Protein AF-A0A9D5JJS9-F1 (afdb_monomer_lite)

Foldseek 3Di:
DFDQVQQCALDPPPQEGLRQFIKDAQPPVCVQPVPFNKFKWKDKQNHTPPPPGDRMDTHDGHDFAKIWIKMWIAGPVGDIDIDDIDIHGHDNAADPPHDQPAKQVGPPDPADSQLSQKWKKAAFALVNADPFDRDSSLHRFIKTWHWDQDPVRDIAIEIEREDCPVQCVCPPVVRSVDRDIFMKGWIWGWGHHRDPDPRPCPPRYYYTYTHTPDMDTD

pLDDT: mean 86.2, std 10.64, range [54.31, 97.75]

Radius of gyration: 22.39 Å; chains: 1; bounding box: 51×36×67 Å

Structure (mmCIF, N/CA/C/O backbone):
data_AF-A0A9D5JJS9-F1
#
_entry.id   AF-A0A9D5JJS9-F1
#
loop_
_atom_site.group_PDB
_atom_site.id
_atom_site.type_symbol
_atom_site.label_atom_id
_atom_site.label_alt_id
_atom_site.label_comp_id
_atom_site.label_asym_id
_atom_site.label_entity_id
_atom_site.label_seq_id
_atom_site.pdbx_PDB_ins_code
_atom_site.Cartn_x
_atom_site.Cartn_y
_atom_site.Cartn_z
_atom_site.occupancy
_atom_site.B_iso_or_equiv
_atom_site.auth_seq_id
_atom_site.auth_comp_id
_atom_site.auth_asym_id
_atom_site.auth_atom_id
_atom_site.pdbx_PDB_model_num
ATOM 1 N N . ASP A 1 1 ? 6.426 -2.193 -17.425 1.00 86.06 1 ASP A N 1
ATOM 2 C CA . ASP A 1 1 ? 5.560 -2.302 -16.257 1.00 86.06 1 ASP A CA 1
ATOM 3 C C . ASP A 1 1 ? 6.377 -2.574 -15.026 1.00 86.06 1 ASP A C 1
ATOM 5 O O . ASP A 1 1 ? 7.488 -3.084 -15.179 1.00 86.06 1 ASP A O 1
ATOM 9 N N . LEU A 1 2 ? 5.845 -2.219 -13.861 1.00 87.62 2 LEU A N 1
ATOM 10 C CA . LEU A 1 2 ? 6.256 -2.865 -12.619 1.00 87.62 2 LEU A CA 1
ATOM 11 C C . LEU A 1 2 ? 5.731 -4.306 -12.676 1.00 87.62 2 LEU A C 1
ATOM 13 O O . LEU A 1 2 ? 4.606 -4.531 -13.103 1.00 87.62 2 LEU A O 1
ATOM 17 N N . ASP A 1 3 ? 6.575 -5.284 -12.376 1.00 88.75 3 ASP A N 1
ATOM 18 C CA . ASP A 1 3 ? 6.152 -6.682 -12.338 1.00 88.75 3 ASP A CA 1
ATOM 19 C C . ASP A 1 3 ? 5.173 -6.904 -11.178 1.00 88.75 3 ASP A C 1
ATOM 21 O O . ASP A 1 3 ? 5.442 -6.434 -10.074 1.00 88.75 3 ASP A O 1
ATOM 25 N N . ASP A 1 4 ? 4.088 -7.652 -11.404 1.00 84.25 4 ASP A N 1
ATOM 26 C CA . ASP A 1 4 ? 3.049 -7.931 -10.399 1.00 84.25 4 ASP A CA 1
ATOM 27 C C . ASP A 1 4 ? 3.623 -8.454 -9.070 1.00 84.25 4 ASP A C 1
ATOM 29 O O . ASP A 1 4 ? 3.104 -8.146 -8.000 1.00 84.25 4 ASP A O 1
ATOM 33 N N . ALA A 1 5 ? 4.697 -9.256 -9.104 1.00 83.56 5 ALA A N 1
ATOM 34 C CA . ALA A 1 5 ? 5.310 -9.788 -7.884 1.00 83.56 5 ALA A CA 1
ATOM 35 C C . ALA A 1 5 ? 6.104 -8.729 -7.104 1.00 83.56 5 ALA A C 1
ATOM 37 O O . ALA A 1 5 ? 6.313 -8.878 -5.899 1.00 83.56 5 ALA A O 1
ATOM 38 N N . SER A 1 6 ? 6.547 -7.683 -7.797 1.00 83.19 6 SER A N 1
ATOM 39 C CA . SER A 1 6 ? 7.208 -6.518 -7.224 1.00 83.19 6 SER A CA 1
ATOM 40 C C . SER A 1 6 ? 6.237 -5.379 -6.930 1.00 83.19 6 SER A C 1
ATOM 42 O O . SER A 1 6 ? 6.676 -4.389 -6.360 1.00 83.19 6 SER A O 1
ATOM 44 N N . ASP A 1 7 ? 4.951 -5.486 -7.260 1.00 80.62 7 ASP A N 1
ATOM 45 C CA . ASP A 1 7 ? 3.915 -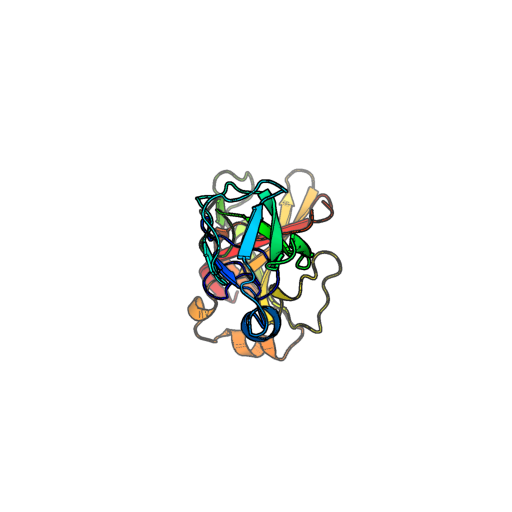4.511 -6.903 1.00 80.62 7 ASP A CA 1
ATOM 46 C C . ASP A 1 7 ? 3.325 -4.829 -5.520 1.00 80.62 7 ASP A C 1
ATOM 48 O O . ASP A 1 7 ? 2.153 -5.151 -5.346 1.00 80.62 7 ASP A O 1
ATOM 52 N N . THR A 1 8 ? 4.191 -4.835 -4.500 1.00 74.88 8 THR A N 1
ATOM 53 C CA . THR A 1 8 ? 3.827 -5.196 -3.118 1.00 74.88 8 THR A CA 1
ATOM 54 C C . THR A 1 8 ? 3.227 -4.024 -2.338 1.00 74.88 8 THR A C 1
ATOM 56 O O . THR A 1 8 ? 3.170 -4.058 -1.102 1.00 74.88 8 THR A O 1
ATOM 59 N N . GLY A 1 9 ? 2.842 -2.962 -3.048 1.00 70.38 9 GLY A N 1
ATOM 60 C CA . GLY A 1 9 ? 2.020 -1.882 -2.531 1.00 70.38 9 GLY A CA 1
ATOM 61 C C . GLY A 1 9 ? 0.611 -2.360 -2.209 1.00 70.38 9 GLY A C 1
ATOM 62 O O . GLY A 1 9 ? 0.320 -3.556 -2.129 1.00 70.38 9 GLY A O 1
ATOM 63 N N . ARG A 1 10 ? -0.282 -1.407 -1.940 1.00 69.50 10 ARG A N 1
ATOM 64 C CA . ARG A 1 10 ? -1.642 -1.751 -1.522 1.00 69.50 10 ARG A CA 1
ATOM 65 C C . ARG A 1 10 ? -2.606 -1.880 -2.698 1.00 69.50 10 ARG A C 1
ATOM 67 O O . ARG A 1 10 ? -3.524 -2.699 -2.605 1.00 69.50 10 ARG A O 1
ATOM 74 N N . ALA A 1 11 ? -2.427 -1.102 -3.762 1.00 71.25 11 ALA A N 1
ATOM 75 C CA . ALA A 1 11 ? -3.125 -1.315 -5.018 1.00 71.25 11 ALA A CA 1
ATOM 76 C C . ALA A 1 11 ? -2.191 -1.948 -6.043 1.00 71.25 11 ALA A C 1
ATOM 78 O O . ALA A 1 11 ? -0.994 -1.700 -6.052 1.00 71.25 11 ALA A O 1
ATOM 79 N N . ASN A 1 12 ? -2.783 -2.741 -6.931 1.00 70.75 12 ASN A N 1
ATOM 80 C CA . ASN A 1 12 ? -2.103 -3.128 -8.154 1.00 70.75 12 ASN A CA 1
ATOM 81 C C . ASN A 1 12 ? -2.108 -1.929 -9.113 1.00 70.75 12 ASN A C 1
ATOM 83 O O . ASN A 1 12 ? -3.071 -1.154 -9.130 1.00 70.75 12 ASN A O 1
ATOM 87 N N . ASP A 1 13 ? -1.078 -1.818 -9.943 1.00 76.25 13 ASP A N 1
ATOM 88 C CA . ASP A 1 13 ? -0.909 -0.790 -10.974 1.00 76.25 13 ASP A CA 1
ATOM 89 C C . ASP A 1 13 ? -0.822 0.655 -10.426 1.00 76.25 13 ASP A C 1
ATOM 91 O O . ASP A 1 13 ? -0.917 1.628 -11.187 1.00 76.25 13 ASP A O 1
ATOM 95 N N . ASP A 1 14 ? -0.610 0.837 -9.115 1.00 74.69 14 ASP A N 1
ATOM 96 C CA . ASP A 1 14 ? -0.425 2.155 -8.487 1.00 74.69 14 ASP A CA 1
ATOM 97 C C . ASP A 1 14 ? 1.041 2.642 -8.550 1.00 74.69 14 ASP A C 1
ATOM 99 O O . ASP A 1 14 ? 1.322 3.832 -8.361 1.00 74.69 14 ASP A O 1
ATOM 103 N N . ASN A 1 15 ? 1.963 1.750 -8.937 1.00 83.94 15 ASN A N 1
ATOM 104 C CA . ASN A 1 15 ? 3.413 1.950 -8.969 1.00 83.94 15 ASN A CA 1
ATOM 105 C C . ASN A 1 15 ? 4.026 2.273 -7.591 1.00 83.94 15 ASN A C 1
ATOM 107 O O . ASN A 1 15 ? 5.046 2.969 -7.505 1.00 83.94 15 ASN A O 1
ATOM 111 N N . ILE A 1 16 ? 3.424 1.792 -6.508 1.00 83.44 16 ILE A N 1
ATOM 112 C CA . ILE A 1 16 ? 3.938 1.875 -5.145 1.00 83.44 16 ILE A CA 1
ATOM 113 C C . ILE A 1 16 ? 4.377 0.484 -4.728 1.00 83.44 16 ILE A C 1
ATOM 115 O O . ILE A 1 16 ? 3.639 -0.480 -4.850 1.00 83.44 16 ILE A O 1
ATOM 119 N N . THR A 1 17 ? 5.570 0.365 -4.162 1.00 85.94 17 THR A N 1
ATOM 120 C CA . THR A 1 17 ? 6.016 -0.939 -3.686 1.00 85.94 17 THR A CA 1
ATOM 121 C C . THR A 1 17 ? 6.860 -0.857 -2.429 1.00 85.94 17 THR A C 1
ATOM 123 O O . THR A 1 17 ? 7.614 0.098 -2.210 1.00 85.94 17 THR A O 1
ATOM 126 N N . SER A 1 18 ? 6.709 -1.881 -1.592 1.00 85.12 18 SER A N 1
ATOM 127 C CA . SER A 1 18 ? 7.598 -2.157 -0.465 1.00 85.12 18 SER A CA 1
ATOM 128 C C . SER A 1 18 ? 8.783 -3.047 -0.866 1.00 85.12 18 SER A C 1
ATOM 130 O O . SER A 1 18 ? 9.765 -3.124 -0.124 1.00 85.12 18 SER A O 1
ATOM 132 N N . ASP A 1 19 ? 8.745 -3.668 -2.051 1.00 88.00 19 ASP A N 1
ATOM 133 C CA . ASP A 1 19 ? 9.877 -4.368 -2.652 1.00 88.00 19 ASP A CA 1
ATOM 134 C C . ASP A 1 19 ? 10.964 -3.355 -3.018 1.00 88.00 19 ASP A C 1
ATOM 136 O O . ASP A 1 19 ? 10.809 -2.499 -3.887 1.00 88.00 19 ASP A O 1
ATOM 140 N N . ARG A 1 20 ? 12.103 -3.454 -2.333 1.00 91.12 20 ARG A N 1
ATOM 141 C CA . ARG A 1 20 ? 13.259 -2.574 -2.546 1.00 91.12 20 ARG A CA 1
ATOM 142 C C . ARG A 1 20 ? 14.126 -3.022 -3.721 1.00 91.12 20 ARG A C 1
ATOM 144 O O . ARG A 1 20 ? 15.085 -2.332 -4.056 1.00 91.12 20 ARG A O 1
ATOM 151 N N . THR A 1 21 ? 13.803 -4.153 -4.336 1.00 93.50 21 THR A N 1
ATOM 152 C CA . THR A 1 21 ? 14.443 -4.711 -5.530 1.00 93.50 21 THR A CA 1
ATOM 153 C C . THR A 1 21 ? 13.406 -4.948 -6.630 1.00 93.50 21 THR A C 1
ATOM 155 O O . THR A 1 21 ? 13.294 -6.071 -7.126 1.00 93.50 21 THR A O 1
ATOM 158 N N . PRO A 1 22 ? 12.629 -3.917 -7.018 1.00 93.69 22 PRO A N 1
ATOM 159 C CA . PRO A 1 22 ? 11.540 -4.095 -7.959 1.00 93.69 22 PRO A CA 1
ATOM 160 C C . PRO A 1 22 ? 12.031 -4.659 -9.290 1.00 93.69 22 PRO A C 1
ATOM 162 O O . PRO A 1 22 ? 13.101 -4.309 -9.803 1.00 93.69 22 PRO A O 1
ATOM 165 N N . THR A 1 23 ? 11.205 -5.514 -9.872 1.00 94.88 23 THR A N 1
ATOM 166 C CA . THR A 1 23 ? 11.388 -6.040 -11.215 1.00 94.88 23 THR A CA 1
ATOM 167 C C . THR A 1 23 ? 10.500 -5.282 -12.188 1.00 94.88 23 THR A C 1
ATOM 169 O O . THR A 1 23 ? 9.341 -4.997 -11.909 1.00 94.88 23 THR A O 1
ATOM 172 N N . PHE A 1 24 ? 11.056 -4.949 -13.345 1.00 93.31 24 PHE A N 1
ATOM 173 C CA . PHE A 1 24 ? 10.371 -4.287 -14.439 1.00 93.31 24 PHE A CA 1
ATOM 174 C C . PHE A 1 24 ? 10.361 -5.172 -15.670 1.00 93.31 24 PHE A C 1
ATOM 176 O O . PHE A 1 24 ? 11.348 -5.839 -15.986 1.00 93.31 24 PHE A O 1
ATOM 183 N N . THR A 1 25 ? 9.266 -5.112 -16.418 1.00 91.81 25 THR A N 1
ATOM 184 C CA . THR A 1 25 ? 9.107 -5.857 -17.667 1.00 91.81 25 THR A CA 1
ATOM 185 C C . THR A 1 25 ? 8.763 -4.927 -18.826 1.00 91.81 25 THR A C 1
ATOM 187 O O . THR A 1 25 ? 8.011 -3.958 -18.691 1.00 91.81 25 THR A O 1
ATOM 190 N N . ILE A 1 26 ? 9.318 -5.194 -20.007 1.00 88.81 26 ILE A N 1
ATOM 191 C CA . ILE A 1 26 ? 8.902 -4.537 -21.249 1.00 88.81 26 ILE A CA 1
ATOM 192 C C . ILE A 1 26 ? 7.719 -5.316 -21.820 1.00 88.81 26 ILE A C 1
ATOM 194 O O . ILE A 1 26 ? 7.869 -6.419 -22.353 1.00 88.81 26 ILE A O 1
ATOM 198 N N . THR A 1 27 ? 6.531 -4.722 -21.748 1.00 83.25 27 THR A N 1
ATOM 199 C CA . THR A 1 27 ? 5.347 -5.260 -22.418 1.00 83.25 27 THR A CA 1
ATOM 200 C C . THR A 1 27 ? 5.519 -5.179 -23.936 1.00 83.25 27 THR A C 1
ATOM 202 O O . THR A 1 27 ? 6.109 -4.242 -24.471 1.00 83.25 27 THR A O 1
ATOM 205 N N . ASN A 1 28 ? 5.032 -6.199 -24.649 1.00 76.06 28 ASN A N 1
ATOM 206 C CA . ASN A 1 28 ? 5.174 -6.339 -26.105 1.00 76.06 28 ASN A CA 1
ATOM 207 C C . ASN A 1 28 ? 6.625 -6.379 -26.629 1.00 76.06 28 ASN A C 1
ATOM 209 O O . ASN A 1 28 ? 6.855 -6.067 -27.794 1.00 76.06 28 ASN A O 1
ATOM 213 N N . TYR A 1 29 ? 7.588 -6.832 -25.816 1.00 75.44 29 TYR A N 1
ATOM 214 C CA . TYR A 1 29 ? 9.006 -6.943 -26.190 1.00 75.44 29 TYR A CA 1
ATOM 215 C C . TYR A 1 29 ? 9.242 -7.549 -27.586 1.00 75.44 29 TYR A C 1
ATOM 217 O O . TYR A 1 29 ? 9.908 -6.935 -28.412 1.00 75.44 29 TYR A O 1
ATOM 225 N N . ARG A 1 30 ? 8.613 -8.694 -27.901 1.00 68.50 30 ARG A N 1
ATOM 226 C CA . ARG A 1 30 ? 8.763 -9.364 -29.210 1.00 68.50 30 ARG A CA 1
ATOM 227 C C . ARG A 1 30 ? 8.310 -8.508 -30.393 1.00 68.50 30 ARG A C 1
ATOM 229 O O . ARG A 1 30 ? 8.960 -8.521 -31.425 1.00 68.50 30 ARG A O 1
ATOM 236 N N . ALA A 1 31 ? 7.257 -7.707 -30.239 1.00 63.56 31 ALA A N 1
ATOM 237 C CA . ALA A 1 31 ? 6.814 -6.804 -31.302 1.00 63.56 31 ALA A CA 1
ATOM 238 C C . ALA A 1 31 ? 7.828 -5.677 -31.579 1.00 63.56 31 ALA A C 1
ATOM 240 O O . ALA A 1 31 ? 7.822 -5.108 -32.667 1.00 63.56 31 ALA A O 1
ATOM 241 N N . VAL A 1 32 ? 8.691 -5.364 -30.606 1.00 64.06 32 VAL A N 1
ATOM 242 C CA . VAL A 1 32 ? 9.760 -4.363 -30.725 1.00 64.06 32 VAL A CA 1
ATOM 243 C C . VAL A 1 32 ? 11.072 -4.996 -31.210 1.00 64.06 32 VAL A C 1
ATOM 245 O O . VAL A 1 32 ? 11.856 -4.319 -31.866 1.00 64.06 32 VAL A O 1
ATOM 248 N N . THR A 1 33 ? 11.315 -6.283 -30.926 1.00 63.34 33 THR A N 1
ATOM 249 C CA . THR A 1 33 ? 12.604 -6.953 -31.192 1.00 63.34 33 THR A CA 1
ATOM 250 C C . THR A 1 33 ? 12.587 -8.034 -32.279 1.00 63.34 33 THR A C 1
ATOM 252 O O . THR A 1 33 ? 13.644 -8.571 -32.586 1.00 63.34 33 THR A O 1
ATOM 255 N N . ASP A 1 34 ? 11.438 -8.396 -32.862 1.00 60.09 34 ASP A N 1
ATOM 256 C CA . ASP A 1 34 ? 11.352 -9.462 -33.884 1.00 60.09 34 ASP A CA 1
ATOM 257 C C . ASP A 1 34 ? 11.915 -9.050 -35.266 1.00 60.09 34 ASP A C 1
ATOM 259 O O . ASP A 1 34 ? 12.007 -9.896 -36.156 1.00 60.09 34 ASP A O 1
ATOM 263 N N . ALA A 1 35 ? 12.301 -7.783 -35.468 1.00 54.31 35 ALA A N 1
ATOM 264 C CA . ALA A 1 35 ? 12.770 -7.290 -36.768 1.00 54.31 35 ALA A CA 1
ATOM 265 C C . ALA A 1 35 ? 14.296 -7.137 -36.892 1.00 54.31 35 ALA A C 1
ATOM 267 O O . ALA A 1 35 ? 14.830 -7.444 -37.950 1.00 54.31 35 ALA A O 1
ATOM 268 N N . ASP A 1 36 ? 15.012 -6.727 -35.846 1.00 57.03 36 ASP A N 1
ATOM 269 C CA . ASP A 1 36 ? 16.423 -6.334 -35.940 1.00 57.03 36 ASP A CA 1
ATOM 270 C C . ASP A 1 36 ? 17.116 -6.627 -34.604 1.00 57.03 36 ASP A C 1
ATOM 272 O O . ASP A 1 36 ? 16.442 -6.677 -33.578 1.00 57.03 36 ASP A O 1
ATOM 276 N N . ASN A 1 37 ? 18.436 -6.830 -34.579 1.00 64.00 37 ASN A N 1
ATOM 277 C CA . ASN A 1 37 ? 19.225 -7.020 -33.352 1.00 64.00 37 ASN A CA 1
ATOM 278 C C . ASN A 1 37 ? 19.184 -5.764 -32.451 1.00 64.00 37 ASN A C 1
ATOM 280 O O . ASN A 1 37 ? 20.157 -5.023 -32.327 1.00 64.00 37 ASN A O 1
ATOM 284 N N . VAL A 1 38 ? 18.031 -5.513 -31.834 1.00 76.25 38 VAL A N 1
ATOM 285 C CA . VAL A 1 38 ? 17.739 -4.355 -31.002 1.00 76.25 38 VAL A CA 1
ATOM 286 C C . VAL A 1 38 ? 18.301 -4.614 -29.613 1.00 76.25 38 VAL A C 1
ATOM 288 O O . VAL A 1 38 ? 17.870 -5.523 -28.902 1.00 76.25 38 VAL A O 1
ATOM 291 N N . SER A 1 39 ? 19.267 -3.795 -29.212 1.00 86.81 39 SER A N 1
ATOM 292 C CA . SER A 1 39 ? 19.774 -3.801 -27.842 1.00 86.81 39 SER A CA 1
ATOM 293 C C . SER A 1 39 ? 18.864 -2.978 -26.933 1.00 86.81 39 SER A C 1
ATOM 295 O O . SER A 1 39 ? 18.386 -1.910 -27.322 1.00 86.81 39 SER A O 1
ATOM 297 N N . VAL A 1 40 ? 18.629 -3.476 -25.718 1.00 91.38 40 VAL A N 1
ATOM 298 C CA . VAL A 1 40 ? 17.912 -2.746 -24.667 1.00 91.38 40 VAL A CA 1
ATOM 299 C C . VAL A 1 40 ? 18.912 -2.146 -23.692 1.00 91.38 40 VAL A C 1
ATOM 301 O O . VAL A 1 40 ? 19.932 -2.760 -23.382 1.00 91.38 40 VAL A O 1
ATOM 304 N N . LYS A 1 41 ? 18.605 -0.952 -23.193 1.00 94.75 41 LYS A N 1
ATOM 305 C CA . LYS A 1 41 ? 19.285 -0.337 -22.053 1.00 94.75 41 LYS A CA 1
ATOM 306 C C . LYS A 1 41 ? 18.266 0.168 -21.052 1.00 94.75 41 LYS A C 1
ATOM 308 O O . LYS A 1 41 ? 17.344 0.882 -21.439 1.00 94.75 41 LYS A O 1
ATOM 313 N N . TRP A 1 42 ? 18.466 -0.139 -19.779 1.00 96.31 42 TRP A N 1
ATOM 314 C CA . TRP A 1 42 ? 17.620 0.351 -18.694 1.00 96.31 42 TRP A CA 1
ATOM 315 C C . TRP A 1 42 ? 18.216 1.579 -18.019 1.00 96.31 42 TRP A C 1
ATOM 317 O O . TRP A 1 42 ? 19.436 1.725 -17.923 1.00 96.31 42 TRP A O 1
ATOM 327 N N . PHE A 1 43 ? 17.349 2.462 -17.534 1.00 97.25 43 PHE A N 1
ATOM 328 C CA . PHE A 1 43 ? 17.733 3.679 -16.835 1.00 97.25 43 PHE A CA 1
ATOM 329 C C . PHE A 1 43 ? 16.881 3.872 -15.585 1.00 97.25 43 PHE A C 1
ATOM 331 O O . PHE A 1 43 ? 15.666 3.691 -15.622 1.00 97.25 43 PHE A O 1
ATOM 338 N N . ILE A 1 44 ? 17.530 4.312 -14.508 1.00 97.44 44 ILE A N 1
ATOM 339 C CA . ILE A 1 44 ? 16.889 4.776 -13.274 1.00 97.44 44 ILE A CA 1
ATOM 340 C C . ILE A 1 44 ? 17.308 6.229 -13.070 1.00 97.44 44 ILE A C 1
ATOM 342 O O . ILE A 1 44 ? 18.500 6.529 -13.038 1.00 97.44 44 ILE A O 1
ATOM 346 N N . ASP A 1 45 ? 16.340 7.141 -12.987 1.00 96.94 45 ASP A N 1
ATOM 347 C CA . ASP A 1 45 ? 16.547 8.594 -12.906 1.00 96.94 45 ASP A CA 1
ATOM 348 C C . ASP A 1 45 ? 17.503 9.133 -13.988 1.00 96.94 45 ASP A C 1
ATOM 350 O O . ASP A 1 45 ? 18.299 10.045 -13.764 1.00 96.94 45 ASP A O 1
ATOM 354 N N . GLY A 1 46 ? 17.446 8.537 -15.184 1.00 96.00 46 GLY A N 1
ATOM 355 C CA . GLY A 1 46 ? 18.313 8.880 -16.314 1.00 96.00 46 GLY A CA 1
ATOM 356 C C . GLY A 1 46 ? 19.732 8.301 -16.248 1.00 96.00 46 GLY A C 1
ATOM 357 O O . GLY A 1 46 ? 20.527 8.559 -17.151 1.00 96.00 46 GLY A O 1
ATOM 358 N N . VAL A 1 47 ? 20.062 7.498 -15.233 1.00 97.31 47 VAL A N 1
ATOM 359 C CA . VAL A 1 47 ? 21.354 6.806 -15.106 1.00 97.31 47 VAL A CA 1
ATOM 360 C C . VAL A 1 47 ? 21.257 5.396 -15.685 1.00 97.31 47 VAL A C 1
ATOM 362 O O . VAL A 1 47 ? 20.434 4.596 -15.238 1.00 97.31 47 VAL A O 1
ATOM 365 N N . GLU A 1 48 ? 22.118 5.083 -16.659 1.00 96.81 48 GLU A N 1
ATOM 366 C CA . GLU A 1 48 ? 22.183 3.767 -17.313 1.00 96.81 48 GLU A CA 1
ATOM 367 C C . GLU A 1 48 ? 22.558 2.659 -16.318 1.00 96.81 48 GLU A C 1
ATOM 369 O O . GLU A 1 48 ? 23.574 2.741 -15.620 1.00 96.81 48 GLU A O 1
ATOM 374 N N . GLN A 1 49 ? 21.766 1.591 -16.316 1.00 96.88 49 GLN A N 1
ATOM 375 C CA . GLN A 1 49 ? 22.005 0.366 -15.561 1.00 96.88 49 GLN A CA 1
ATOM 376 C C . GLN A 1 49 ? 22.854 -0.574 -16.425 1.00 96.88 49 GLN A C 1
ATOM 378 O O . GLN A 1 49 ? 22.361 -1.320 -17.270 1.00 96.88 49 GLN A O 1
ATOM 383 N N . LYS A 1 50 ? 24.179 -0.452 -16.297 1.00 93.25 50 LYS A N 1
ATOM 384 C CA . LYS A 1 50 ? 25.133 -1.132 -17.187 1.00 93.25 50 LYS A CA 1
ATOM 385 C C . LYS A 1 50 ? 25.026 -2.653 -17.079 1.00 93.25 50 LYS A C 1
ATOM 387 O O . LYS A 1 50 ? 25.188 -3.202 -15.99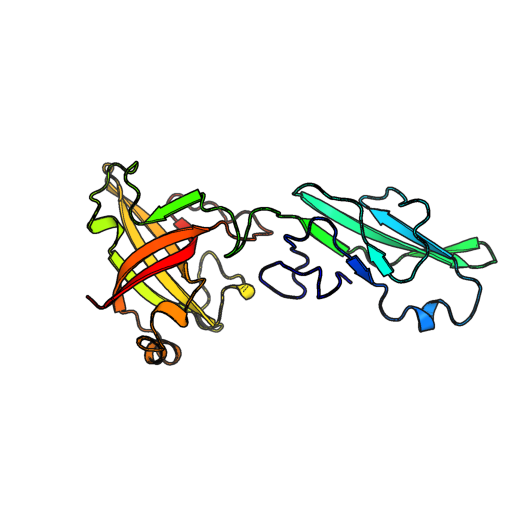8 1.00 93.25 50 LYS A O 1
ATOM 392 N N . GLY A 1 51 ? 24.889 -3.314 -18.226 1.00 90.06 51 GLY A N 1
ATOM 393 C CA . GLY A 1 51 ? 24.778 -4.774 -18.325 1.00 90.06 51 GLY A CA 1
ATOM 394 C C . GLY A 1 51 ? 23.336 -5.270 -18.436 1.00 90.06 51 GLY A C 1
ATOM 395 O O . GLY A 1 51 ? 23.118 -6.382 -18.913 1.00 90.06 51 GLY A O 1
ATOM 396 N N . GLU A 1 52 ? 22.362 -4.421 -18.111 1.00 92.69 52 GLU A N 1
ATOM 397 C CA . GLU A 1 52 ? 20.942 -4.756 -18.159 1.00 92.69 52 GLU A CA 1
ATOM 398 C C . GLU A 1 52 ? 20.396 -4.561 -19.573 1.00 92.69 52 GLU A C 1
ATOM 400 O O . GLU A 1 52 ? 20.164 -3.441 -20.032 1.00 92.69 52 GLU A O 1
ATOM 405 N N . THR A 1 53 ? 20.236 -5.679 -20.281 1.00 90.00 53 THR A N 1
ATOM 406 C CA . THR A 1 53 ? 19.896 -5.723 -21.718 1.00 90.00 53 THR A CA 1
ATOM 407 C C . THR A 1 53 ? 18.684 -6.601 -22.030 1.00 90.00 53 THR A C 1
ATOM 409 O O . THR A 1 53 ? 18.288 -6.737 -23.188 1.00 90.00 53 THR A O 1
ATOM 412 N N . GLY A 1 54 ? 18.093 -7.214 -21.004 1.00 88.38 54 GLY A N 1
ATOM 413 C CA . GLY A 1 54 ? 16.930 -8.078 -21.136 1.00 88.38 54 GLY A CA 1
ATOM 414 C C . GLY A 1 54 ? 15.613 -7.309 -21.217 1.00 88.38 54 GLY A C 1
ATOM 415 O O . GLY A 1 54 ? 15.523 -6.126 -20.888 1.00 88.38 54 GLY A O 1
ATOM 416 N N . ALA A 1 55 ? 14.563 -8.034 -21.604 1.00 89.25 55 ALA A N 1
ATOM 417 C CA . ALA A 1 55 ? 13.176 -7.578 -21.501 1.00 89.25 55 ALA A CA 1
ATOM 418 C C . ALA A 1 55 ? 12.700 -7.419 -20.047 1.00 89.25 55 ALA A C 1
ATOM 420 O O . ALA A 1 55 ? 11.695 -6.757 -19.799 1.00 89.25 55 ALA A O 1
ATOM 421 N N . ILE A 1 56 ? 13.405 -8.067 -19.119 1.00 92.00 56 ILE A N 1
ATOM 422 C CA . ILE A 1 56 ? 13.161 -8.063 -17.681 1.00 92.00 56 ILE A CA 1
ATOM 423 C C . ILE A 1 56 ? 14.385 -7.436 -17.025 1.00 92.00 56 ILE A C 1
ATOM 425 O O . ILE A 1 56 ? 15.513 -7.780 -17.388 1.00 92.00 56 ILE A O 1
ATOM 429 N N . PHE A 1 57 ? 14.155 -6.536 -16.078 1.00 94.69 57 PHE A N 1
ATOM 430 C CA . PHE A 1 57 ? 15.194 -5.869 -15.309 1.00 94.69 57 PHE A CA 1
ATOM 431 C C . PHE A 1 57 ? 14.803 -5.827 -13.836 1.00 94.69 57 PHE A C 1
ATOM 433 O O . PHE A 1 57 ? 13.803 -5.213 -13.482 1.00 94.69 57 PHE A O 1
ATOM 440 N N . THR A 1 58 ? 15.610 -6.450 -12.983 1.00 96.19 58 THR A N 1
ATOM 441 C CA . THR A 1 58 ? 15.483 -6.353 -11.524 1.00 96.19 58 THR A CA 1
ATOM 442 C C . THR A 1 58 ? 16.525 -5.370 -11.016 1.00 96.19 58 THR A C 1
ATOM 444 O O . THR A 1 58 ? 17.711 -5.505 -11.324 1.00 96.19 58 THR A O 1
ATOM 447 N N . THR A 1 59 ? 16.103 -4.364 -10.252 1.00 95.94 59 THR A N 1
ATOM 448 C CA . THR A 1 59 ? 17.034 -3.342 -9.769 1.00 95.94 59 THR A CA 1
ATOM 449 C C . THR A 1 59 ? 17.951 -3.883 -8.674 1.00 95.94 59 THR A C 1
ATOM 451 O O . THR A 1 59 ? 17.622 -4.821 -7.946 1.00 95.94 59 THR A O 1
ATOM 454 N N . SER A 1 60 ? 19.090 -3.219 -8.471 1.00 94.38 60 SER A N 1
ATOM 455 C CA . SER A 1 60 ? 19.747 -3.256 -7.162 1.00 94.38 60 SER A CA 1
ATOM 456 C C . SER A 1 60 ? 18.839 -2.646 -6.088 1.00 94.38 60 SER A C 1
ATOM 458 O O . SER A 1 60 ? 17.906 -1.914 -6.416 1.00 94.38 60 SER A O 1
ATOM 460 N N . GLU A 1 61 ? 19.154 -2.880 -4.814 1.00 94.69 61 GLU A N 1
ATOM 461 C CA . GLU A 1 61 ? 18.397 -2.319 -3.691 1.00 94.69 61 GLU A CA 1
ATOM 462 C C . GLU A 1 61 ? 18.253 -0.790 -3.802 1.00 94.69 61 GLU A C 1
ATOM 464 O O . GLU A 1 61 ? 19.240 -0.055 -3.913 1.00 94.69 61 GLU A O 1
ATOM 469 N N . LEU A 1 62 ? 17.010 -0.318 -3.761 1.00 93.81 62 LEU A N 1
ATOM 470 C CA . LEU A 1 62 ? 16.632 1.087 -3.798 1.00 93.81 62 LEU A CA 1
ATOM 471 C C . LEU A 1 62 ? 16.225 1.567 -2.396 1.00 93.81 62 LEU A C 1
ATOM 473 O O . LEU A 1 62 ? 15.704 0.821 -1.563 1.00 93.81 62 LEU A O 1
ATOM 477 N N . SER A 1 63 ? 16.503 2.836 -2.100 1.00 91.94 63 SER A N 1
ATOM 478 C CA . SER A 1 63 ? 16.026 3.502 -0.881 1.00 91.94 63 SER A CA 1
ATOM 479 C C . SER A 1 63 ? 14.648 4.117 -1.097 1.00 91.94 63 SER A C 1
ATOM 481 O O . SER A 1 63 ? 14.331 4.492 -2.224 1.00 91.94 63 SER A O 1
ATOM 483 N N . ASP A 1 64 ? 13.905 4.342 -0.019 1.00 88.94 64 ASP A N 1
ATOM 484 C CA . ASP A 1 64 ? 12.581 4.964 -0.064 1.00 88.94 64 ASP A CA 1
ATOM 485 C C . ASP A 1 64 ? 12.613 6.347 -0.722 1.00 88.94 64 ASP A C 1
ATOM 487 O O . ASP A 1 64 ? 13.295 7.258 -0.245 1.00 88.94 64 ASP A O 1
ATOM 491 N N . ARG A 1 65 ? 11.912 6.466 -1.855 1.00 89.31 65 ARG A N 1
ATOM 492 C CA . ARG A 1 65 ? 11.616 7.690 -2.622 1.00 89.31 65 ARG A CA 1
ATOM 493 C C . ARG A 1 65 ? 10.972 7.316 -3.955 1.00 89.31 65 ARG A C 1
ATOM 495 O O . ARG A 1 65 ? 10.885 6.149 -4.329 1.00 89.31 65 ARG A O 1
ATOM 502 N N . THR A 1 66 ? 10.590 8.334 -4.715 1.00 90.75 66 THR A N 1
ATOM 503 C CA . THR A 1 66 ? 10.203 8.166 -6.113 1.00 90.75 66 THR A CA 1
ATOM 504 C C . THR A 1 66 ? 11.429 7.999 -7.018 1.00 90.75 66 THR A C 1
ATOM 506 O O . THR A 1 66 ? 12.399 8.756 -6.891 1.00 90.75 66 THR A O 1
ATOM 509 N N . TYR A 1 67 ? 11.351 7.057 -7.957 1.00 94.31 67 TYR A N 1
ATOM 510 C CA . TYR A 1 67 ? 12.287 6.860 -9.065 1.00 94.31 67 TYR A CA 1
ATOM 511 C C . TYR A 1 67 ? 11.555 6.942 -10.401 1.00 94.31 67 TYR A C 1
ATOM 513 O O . TYR A 1 67 ? 10.373 6.611 -10.505 1.00 94.31 67 TYR A O 1
ATOM 521 N N . VAL A 1 68 ? 12.273 7.362 -11.438 1.00 96.06 68 VAL A N 1
ATOM 522 C CA . VAL A 1 68 ? 11.807 7.325 -12.825 1.00 96.06 68 VAL A CA 1
ATOM 523 C C . VAL A 1 68 ? 12.557 6.231 -13.572 1.00 96.06 68 VAL A C 1
ATOM 525 O O . VAL A 1 68 ? 13.778 6.302 -13.694 1.00 96.06 68 VAL A O 1
ATOM 528 N N . VAL A 1 69 ? 11.836 5.248 -14.104 1.00 96.44 69 VAL A N 1
ATOM 529 C CA . VAL A 1 69 ? 12.414 4.127 -14.853 1.00 96.44 69 VAL A CA 1
ATOM 530 C C . VAL A 1 69 ? 12.049 4.239 -16.329 1.00 96.44 69 VAL A C 1
ATOM 532 O O . VAL A 1 69 ? 10.890 4.477 -16.682 1.00 96.44 69 VAL A O 1
ATOM 535 N N . THR A 1 70 ? 13.045 4.081 -17.199 1.00 95.94 70 THR A N 1
ATOM 536 C CA . THR A 1 70 ? 12.876 4.036 -18.658 1.00 95.94 70 THR A CA 1
ATOM 537 C C . THR A 1 70 ? 13.737 2.939 -19.274 1.00 95.94 70 THR A C 1
ATOM 539 O O . THR A 1 70 ? 14.754 2.529 -18.712 1.00 95.94 70 THR A O 1
ATOM 542 N N . ALA A 1 71 ? 13.347 2.493 -20.465 1.00 94.38 71 ALA A N 1
ATOM 543 C CA . ALA A 1 71 ? 14.155 1.643 -21.325 1.00 94.38 71 ALA A CA 1
ATOM 544 C C . ALA A 1 71 ? 14.430 2.351 -22.660 1.00 94.38 71 ALA A C 1
ATOM 546 O O . ALA A 1 71 ? 13.574 3.067 -23.185 1.00 94.38 71 ALA A O 1
ATOM 547 N N . GLN A 1 72 ? 15.618 2.146 -23.220 1.00 93.19 72 GLN A N 1
ATOM 548 C CA . GLN A 1 72 ? 15.968 2.537 -24.584 1.00 93.19 72 GLN A CA 1
ATOM 549 C C . GLN A 1 72 ? 16.190 1.306 -25.447 1.00 93.19 72 GLN A C 1
ATOM 551 O O . GLN A 1 72 ? 16.714 0.299 -24.977 1.00 93.19 72 GLN A O 1
ATOM 556 N N . PHE A 1 73 ? 15.822 1.432 -26.714 1.00 90.69 73 PHE A N 1
ATOM 557 C CA . PHE A 1 73 ? 15.936 0.408 -27.740 1.00 90.69 73 PHE A CA 1
ATOM 558 C C . PHE A 1 73 ? 16.815 0.966 -28.851 1.00 90.69 73 PHE A C 1
ATOM 560 O O . PHE A 1 73 ? 16.531 2.056 -29.353 1.00 90.69 73 PHE A O 1
ATOM 567 N N . ILE A 1 74 ? 17.884 0.255 -29.199 1.00 88.50 74 ILE A N 1
ATOM 568 C CA . ILE A 1 74 ? 18.855 0.692 -30.206 1.00 88.50 74 ILE A CA 1
ATOM 569 C C . ILE A 1 74 ? 18.968 -0.392 -31.267 1.00 88.50 74 ILE A C 1
ATOM 571 O O . ILE A 1 74 ? 19.383 -1.505 -30.939 1.00 88.50 74 ILE A O 1
ATOM 575 N N . ASP A 1 75 ? 18.601 -0.070 -32.506 1.00 86.62 75 ASP A N 1
ATOM 576 C CA . ASP A 1 75 ? 18.741 -0.987 -33.642 1.00 86.62 75 ASP A CA 1
ATOM 577 C C . ASP A 1 75 ? 20.193 -1.068 -34.157 1.00 86.62 75 ASP A C 1
ATOM 579 O O . ASP A 1 75 ? 21.081 -0.337 -33.709 1.00 86.62 75 ASP A O 1
ATOM 583 N N . GLU A 1 76 ? 20.452 -1.957 -35.120 1.00 84.44 76 GLU A N 1
ATOM 584 C CA . GLU A 1 76 ? 21.791 -2.121 -35.709 1.00 84.44 76 GLU A CA 1
ATOM 585 C C . GLU A 1 76 ? 22.305 -0.868 -36.432 1.00 84.44 76 GLU A C 1
ATOM 587 O O . GLU A 1 76 ? 23.516 -0.655 -36.524 1.00 84.44 76 GLU A O 1
ATOM 592 N N . ALA A 1 77 ? 21.397 -0.035 -36.948 1.00 86.69 77 ALA A N 1
ATOM 593 C CA . ALA A 1 77 ? 21.732 1.220 -37.609 1.00 86.69 77 ALA A CA 1
ATOM 594 C C . ALA A 1 77 ? 22.032 2.351 -36.605 1.00 86.69 77 ALA A C 1
ATOM 596 O O . ALA A 1 77 ? 22.504 3.418 -37.006 1.00 86.69 77 ALA A O 1
ATOM 597 N N . GLY A 1 78 ? 21.797 2.120 -35.309 1.00 86.31 78 GLY A N 1
ATOM 598 C CA . GLY A 1 78 ? 21.990 3.084 -34.232 1.00 86.31 78 GLY A CA 1
ATOM 599 C C . GLY A 1 78 ? 20.803 4.023 -34.010 1.00 86.31 78 GLY A C 1
ATOM 600 O O . GLY A 1 78 ? 20.964 5.031 -33.317 1.00 86.31 78 GLY A O 1
ATOM 601 N N . ASN A 1 79 ? 19.624 3.737 -34.571 1.00 87.25 79 ASN A N 1
ATOM 602 C CA . ASN A 1 79 ? 18.415 4.498 -34.262 1.00 87.25 79 ASN A CA 1
ATOM 603 C C . ASN A 1 79 ? 17.960 4.182 -32.836 1.00 87.25 79 ASN A C 1
ATOM 605 O O . ASN A 1 79 ? 17.938 3.024 -32.425 1.00 87.25 79 ASN A O 1
ATOM 609 N N . ILE A 1 80 ? 17.575 5.220 -32.091 1.00 90.50 80 ILE A N 1
ATOM 610 C CA . ILE A 1 80 ? 17.201 5.107 -30.680 1.00 90.50 80 ILE A CA 1
ATOM 611 C C . ILE A 1 80 ? 15.710 5.390 -30.516 1.00 90.50 80 ILE A C 1
ATOM 613 O O . ILE A 1 80 ? 15.236 6.477 -30.850 1.00 90.50 80 ILE A O 1
ATOM 617 N N . ALA A 1 81 ? 14.995 4.437 -29.925 1.00 89.69 81 ALA A N 1
ATOM 618 C CA . ALA A 1 81 ? 13.654 4.623 -29.384 1.00 89.69 81 ALA A CA 1
ATOM 619 C C . ALA A 1 81 ? 13.681 4.531 -27.850 1.00 89.69 81 ALA A C 1
ATOM 621 O O . ALA A 1 81 ? 14.600 3.969 -27.256 1.00 89.69 81 ALA A O 1
ATOM 622 N N . SER A 1 82 ? 12.684 5.108 -27.180 1.00 91.06 82 SER A N 1
ATOM 623 C CA . SER A 1 82 ? 12.555 5.075 -25.717 1.00 91.06 82 SER A CA 1
ATOM 624 C C . SER A 1 82 ? 11.160 4.621 -25.313 1.00 91.06 82 SER A C 1
ATOM 626 O O . SER A 1 82 ? 10.183 4.941 -25.989 1.00 91.06 82 SER A O 1
ATOM 628 N N . SER A 1 83 ? 11.071 3.891 -24.204 1.00 91.69 83 SER A N 1
ATOM 629 C CA . SER A 1 83 ? 9.798 3.577 -23.566 1.00 91.69 83 SER A CA 1
ATOM 630 C C . SER A 1 83 ? 9.155 4.837 -22.983 1.00 91.69 83 SER A C 1
ATOM 632 O O . SER A 1 83 ? 9.812 5.859 -22.761 1.00 91.69 83 SER A O 1
ATOM 634 N N . ASN A 1 84 ? 7.874 4.729 -22.631 1.00 91.44 84 ASN A N 1
ATOM 635 C CA . ASN A 1 84 ? 7.295 5.651 -21.663 1.00 91.44 84 ASN A CA 1
ATOM 636 C C . ASN A 1 84 ? 8.032 5.523 -20.323 1.00 91.44 84 ASN A C 1
ATOM 638 O O . ASN A 1 84 ? 8.524 4.445 -19.972 1.00 91.44 84 ASN A O 1
ATOM 642 N N . ALA A 1 85 ? 8.109 6.630 -19.590 1.00 92.88 85 ALA A N 1
ATOM 643 C CA . ALA A 1 85 ? 8.651 6.639 -18.243 1.00 92.88 85 ALA A CA 1
ATOM 644 C C . ALA A 1 85 ? 7.611 6.126 -17.249 1.00 92.88 85 ALA A C 1
ATOM 646 O O . ALA A 1 85 ? 6.473 6.599 -17.251 1.00 92.88 85 ALA A O 1
ATOM 647 N N . ILE A 1 86 ? 8.030 5.215 -16.377 1.00 91.31 86 ILE A N 1
ATOM 648 C CA . ILE A 1 86 ? 7.242 4.776 -15.226 1.00 91.31 86 ILE A CA 1
ATOM 649 C C . ILE A 1 86 ? 7.807 5.473 -13.991 1.00 91.31 86 ILE A C 1
ATOM 651 O O . ILE A 1 86 ? 9.023 5.529 -13.804 1.00 91.31 86 ILE A O 1
ATOM 655 N N . LYS A 1 87 ? 6.930 6.051 -13.170 1.00 91.25 87 LYS A N 1
ATOM 656 C CA . LYS A 1 87 ? 7.305 6.619 -11.874 1.00 91.25 87 LYS A CA 1
ATOM 657 C C . LYS A 1 87 ? 6.911 5.626 -10.803 1.00 91.25 87 LYS A C 1
ATOM 659 O O . LYS A 1 87 ? 5.721 5.413 -10.626 1.00 91.25 87 LYS A O 1
ATOM 664 N N . ILE A 1 88 ? 7.894 5.078 -10.104 1.00 89.50 88 ILE A N 1
ATOM 665 C CA . ILE A 1 88 ? 7.660 4.180 -8.974 1.00 89.50 88 ILE A CA 1
ATOM 666 C C . ILE A 1 88 ? 7.993 4.874 -7.663 1.00 89.50 88 ILE A C 1
ATOM 668 O O . ILE A 1 88 ? 8.965 5.626 -7.595 1.00 89.50 88 ILE A O 1
ATOM 672 N N . LEU A 1 89 ? 7.207 4.626 -6.623 1.00 87.31 89 LEU A N 1
ATOM 673 C CA . LEU A 1 89 ? 7.491 5.053 -5.260 1.00 87.31 89 LEU A CA 1
ATOM 674 C C . LEU A 1 89 ? 7.883 3.828 -4.427 1.00 87.31 89 LEU A C 1
ATOM 676 O O . LEU A 1 89 ? 7.061 2.951 -4.192 1.00 87.31 89 LEU A O 1
ATOM 680 N N . ILE A 1 90 ? 9.128 3.804 -3.952 1.00 87.75 90 ILE A N 1
ATOM 681 C CA . ILE A 1 90 ? 9.570 2.818 -2.963 1.00 87.75 90 ILE A CA 1
ATOM 682 C C . ILE A 1 90 ? 9.201 3.330 -1.574 1.00 87.75 90 ILE A C 1
ATOM 684 O O . ILE A 1 90 ? 9.619 4.434 -1.203 1.00 87.75 90 ILE A O 1
ATOM 688 N N . VAL A 1 91 ? 8.449 2.531 -0.820 1.00 85.50 91 VAL A N 1
ATOM 689 C CA . VAL A 1 91 ? 8.141 2.772 0.595 1.00 85.50 91 VAL A CA 1
ATOM 690 C C . VAL A 1 91 ? 8.299 1.462 1.359 1.00 85.50 91 VAL A C 1
ATOM 692 O O . VAL A 1 91 ? 7.389 0.641 1.416 1.00 85.50 91 VAL A O 1
ATOM 695 N N . SER A 1 92 ? 9.478 1.253 1.939 1.00 80.06 92 SER A N 1
ATOM 696 C CA . SER A 1 92 ? 9.830 -0.004 2.606 1.00 80.06 92 SER A CA 1
ATOM 697 C C . SER A 1 92 ? 9.061 -0.274 3.903 1.00 80.06 92 SER A C 1
ATOM 699 O O . SER A 1 92 ? 8.887 -1.429 4.277 1.00 80.06 92 SER A O 1
ATOM 701 N N . ASP A 1 93 ? 8.585 0.776 4.576 1.00 84.19 93 ASP A N 1
ATOM 702 C CA . ASP A 1 93 ? 7.823 0.695 5.826 1.00 84.19 93 ASP A CA 1
ATOM 703 C C . ASP A 1 93 ? 6.417 1.283 5.625 1.00 84.19 93 ASP A C 1
ATOM 705 O O . ASP A 1 93 ? 6.096 2.370 6.105 1.00 84.19 93 ASP A O 1
ATOM 709 N N . CYS A 1 94 ? 5.574 0.605 4.848 1.00 85.94 94 CYS A N 1
ATOM 710 C CA . CYS A 1 94 ? 4.155 0.939 4.716 1.00 85.94 94 CYS A CA 1
ATOM 711 C C . CYS A 1 94 ? 3.296 -0.310 4.523 1.00 85.94 94 CYS A C 1
ATOM 713 O O . CYS A 1 94 ? 3.806 -1.407 4.300 1.00 85.94 94 CYS A O 1
ATOM 715 N N . GLY A 1 95 ? 1.984 -0.143 4.633 1.00 85.44 95 GLY A N 1
ATOM 716 C CA . GLY A 1 95 ? 1.024 -1.219 4.503 1.00 85.44 95 GLY A CA 1
ATOM 717 C C . GLY A 1 95 ? 0.802 -1.952 5.821 1.00 85.44 95 GLY A C 1
ATOM 718 O O . GLY A 1 95 ? 1.445 -1.714 6.846 1.00 85.44 95 GLY A O 1
ATOM 719 N N . CYS A 1 96 ? -0.085 -2.937 5.774 1.00 88.44 96 CYS A N 1
ATOM 720 C CA . CYS A 1 96 ? -0.420 -3.778 6.919 1.00 88.44 96 CYS A CA 1
ATOM 721 C C . CYS A 1 96 ? 0.772 -4.539 7.527 1.00 88.44 96 CYS A C 1
ATOM 723 O O . CYS A 1 96 ? 0.757 -4.843 8.723 1.00 88.44 96 CYS A O 1
ATOM 725 N N . GLU A 1 97 ? 1.808 -4.792 6.727 1.00 86.25 97 GLU A N 1
ATOM 726 C CA . GLU A 1 97 ? 3.035 -5.483 7.136 1.00 86.25 97 GLU A CA 1
ATOM 727 C C . GLU A 1 97 ? 4.139 -4.528 7.621 1.00 86.25 97 GLU A C 1
ATOM 729 O O . GLU A 1 97 ? 5.207 -4.988 8.024 1.00 86.25 97 GLU A O 1
ATOM 734 N N . SER A 1 98 ? 3.889 -3.211 7.641 1.00 88.12 98 SER A N 1
ATOM 735 C CA . SER A 1 98 ? 4.840 -2.221 8.157 1.00 88.12 98 SER A CA 1
ATOM 736 C C . SER A 1 98 ? 5.192 -2.484 9.624 1.00 88.12 98 SER A C 1
ATOM 738 O O . SER A 1 98 ? 4.457 -3.144 10.376 1.00 88.12 98 SER A O 1
ATOM 740 N N . GLU A 1 99 ? 6.275 -1.879 10.101 1.00 91.25 99 GLU A N 1
ATOM 741 C CA . GLU A 1 99 ? 6.547 -1.815 11.527 1.00 91.25 99 GLU A CA 1
ATOM 742 C C . GLU A 1 99 ? 5.396 -1.114 12.261 1.00 91.25 99 GLU A C 1
ATOM 744 O O . GLU A 1 99 ? 4.704 -0.227 11.747 1.00 91.25 99 GLU A O 1
ATOM 749 N N . THR A 1 100 ? 5.152 -1.553 13.495 1.00 94.88 100 THR A N 1
ATOM 750 C CA . THR A 1 100 ? 4.168 -0.911 14.364 1.00 94.88 100 THR A CA 1
ATOM 751 C C . THR A 1 100 ? 4.752 0.396 14.886 1.00 94.88 100 THR A C 1
ATOM 753 O O . THR A 1 100 ? 5.689 0.370 15.681 1.00 94.88 100 THR A O 1
ATOM 756 N N . PHE A 1 101 ? 4.174 1.535 14.498 1.00 93.38 101 PHE A N 1
ATOM 757 C CA . PHE A 1 101 ? 4.656 2.845 14.959 1.00 93.38 101 PHE A CA 1
ATOM 758 C C . PHE A 1 101 ? 3.901 3.375 16.190 1.00 93.38 101 PHE A C 1
ATOM 760 O O . PHE A 1 101 ? 4.366 4.303 16.847 1.00 93.38 101 PHE A O 1
ATOM 767 N N . SER A 1 102 ? 2.720 2.828 16.493 1.00 95.06 102 SER A N 1
ATOM 768 C CA . SER A 1 102 ? 1.898 3.183 17.658 1.00 95.06 102 SER A CA 1
ATOM 769 C C . SER A 1 102 ? 0.868 2.078 17.931 1.00 95.06 102 SER A C 1
ATOM 771 O O . SER A 1 102 ? 0.731 1.136 17.151 1.00 95.06 102 SER A O 1
ATOM 773 N N . THR A 1 103 ? 0.139 2.161 19.041 1.00 96.75 103 THR A N 1
ATOM 774 C CA . THR A 1 103 ? -0.860 1.160 19.450 1.00 96.75 103 THR A CA 1
ATOM 775 C C . THR A 1 103 ? -2.143 1.818 19.937 1.00 96.75 103 THR A C 1
ATOM 777 O O . THR A 1 103 ? -2.146 2.983 20.321 1.00 96.75 103 THR A O 1
ATOM 780 N N . ILE A 1 104 ? -3.240 1.065 19.925 1.00 95.56 104 ILE A N 1
ATOM 781 C CA . ILE A 1 104 ? -4.479 1.406 20.620 1.00 95.56 104 ILE A CA 1
ATOM 782 C C . ILE A 1 104 ? -4.734 0.322 21.675 1.00 95.56 104 ILE A C 1
ATOM 784 O O . ILE A 1 104 ? -4.916 -0.841 21.305 1.00 95.56 104 ILE A O 1
ATOM 788 N N . PRO A 1 105 ? -4.760 0.662 22.976 1.00 95.31 105 PRO A N 1
ATOM 789 C CA . PRO A 1 105 ? -4.493 1.986 23.544 1.00 95.31 105 PRO A CA 1
ATOM 790 C C . PRO A 1 105 ? -2.996 2.340 23.529 1.00 95.31 105 PRO A C 1
ATOM 792 O O . PRO A 1 105 ? -2.147 1.461 23.657 1.00 95.31 105 PRO A O 1
ATOM 795 N N . ASN A 1 106 ? -2.683 3.632 23.488 1.00 92.12 106 ASN A N 1
ATOM 796 C CA . ASN A 1 106 ? -1.340 4.167 23.666 1.00 92.12 106 ASN A CA 1
ATOM 797 C C . ASN A 1 106 ? -1.183 4.737 25.090 1.00 92.12 106 ASN A C 1
ATOM 799 O O . ASN A 1 106 ? -1.878 5.678 25.484 1.00 92.12 106 ASN A O 1
ATOM 803 N N . GLN A 1 107 ? -0.248 4.175 25.862 1.00 88.81 107 GLN A N 1
ATOM 804 C CA . GLN A 1 107 ? 0.034 4.593 27.244 1.00 88.81 107 GLN A CA 1
ATOM 805 C C . GLN A 1 107 ? 0.768 5.937 27.351 1.00 88.81 107 GLN A C 1
ATOM 807 O O . GLN A 1 107 ? 0.771 6.550 28.416 1.00 88.81 107 GLN A O 1
ATOM 812 N N . GLU A 1 108 ? 1.396 6.391 26.270 1.00 88.19 108 GLU A N 1
ATOM 813 C CA . GLU A 1 108 ? 2.133 7.654 26.211 1.00 88.19 108 GLU A CA 1
ATOM 814 C C . GLU A 1 108 ? 1.203 8.851 25.976 1.00 88.19 108 GLU A C 1
ATOM 816 O O . GLU A 1 108 ? 1.555 9.993 26.290 1.00 88.19 108 GLU A O 1
ATOM 821 N N . LEU A 1 109 ? -0.005 8.605 25.456 1.00 83.31 109 LEU A N 1
ATOM 822 C CA . LEU A 1 109 ? -1.020 9.638 25.305 1.00 83.31 109 LEU A CA 1
ATOM 823 C C . LEU A 1 109 ? -1.597 10.012 26.671 1.00 83.31 109 LEU A C 1
ATOM 825 O O . LEU A 1 109 ? -1.960 9.163 27.481 1.00 83.31 109 LEU A O 1
ATOM 829 N N . GLN A 1 110 ? -1.745 11.314 26.912 1.00 80.94 110 GLN A N 1
ATOM 830 C CA . GLN A 1 110 ? -2.319 11.837 28.154 1.00 80.94 110 GLN A CA 1
ATOM 831 C C . GLN A 1 110 ? -3.858 11.782 28.185 1.00 80.94 110 GLN A C 1
ATOM 833 O O . GLN A 1 110 ? -4.477 12.605 28.863 1.00 80.94 110 GLN A O 1
ATOM 838 N N . GLU A 1 111 ? -4.450 10.846 27.449 1.00 81.38 111 GLU A N 1
ATOM 839 C CA . GLU A 1 111 ? -5.893 10.652 27.314 1.00 81.38 111 GLU A CA 1
ATOM 840 C C . GLU A 1 111 ? -6.304 9.335 27.992 1.00 81.38 111 GLU A C 1
ATOM 842 O O . GLU A 1 111 ? -5.516 8.380 27.982 1.00 81.38 111 GLU A O 1
ATOM 847 N N . PRO A 1 112 ? -7.506 9.237 28.591 1.00 87.38 112 PRO A N 1
ATOM 848 C CA . PRO A 1 112 ? -7.933 8.027 29.284 1.00 87.38 112 PRO A CA 1
ATOM 849 C C . PRO A 1 112 ? -7.888 6.789 28.382 1.00 87.38 112 PRO A C 1
ATOM 851 O O . PRO A 1 112 ? -8.444 6.770 27.288 1.00 87.38 112 PRO A O 1
ATOM 854 N N . ILE A 1 113 ? -7.259 5.719 28.873 1.00 89.12 113 ILE A N 1
ATOM 855 C CA . ILE A 1 113 ? -7.065 4.463 28.130 1.00 89.12 113 ILE A CA 1
ATOM 856 C C . ILE A 1 113 ? -8.381 3.859 27.627 1.00 89.12 113 ILE A C 1
ATOM 858 O O . ILE A 1 113 ? -8.389 3.198 26.592 1.00 89.12 113 ILE A O 1
ATOM 862 N N . GLU A 1 114 ? -9.478 4.044 28.359 1.00 89.62 114 GLU A N 1
ATOM 863 C CA . GLU A 1 114 ? -10.774 3.502 27.954 1.00 89.62 114 GLU A CA 1
ATOM 864 C C . GLU A 1 114 ? -11.407 4.289 26.810 1.00 89.62 114 GLU A C 1
ATOM 866 O O . GLU A 1 114 ? -12.009 3.661 25.946 1.00 89.62 114 GLU A O 1
ATOM 871 N N . ASP A 1 115 ? -11.198 5.604 26.740 1.00 87.19 115 ASP A N 1
ATOM 872 C CA . ASP A 1 115 ? -11.746 6.441 25.668 1.00 87.19 115 ASP A CA 1
ATOM 873 C C . ASP A 1 115 ? -11.038 6.154 24.340 1.00 87.19 115 ASP A C 1
ATOM 875 O O . ASP A 1 115 ? -11.685 6.064 23.301 1.00 87.19 115 ASP A O 1
ATOM 879 N N . GLN A 1 116 ? -9.730 5.875 24.390 1.00 91.19 116 GLN A N 1
ATOM 880 C CA . GLN A 1 116 ? -8.930 5.529 23.209 1.00 91.19 116 GLN A CA 1
ATOM 881 C C . GLN A 1 116 ? -9.385 4.245 22.495 1.00 91.19 116 GLN A C 1
ATOM 883 O O . GLN A 1 116 ? -8.993 4.000 21.357 1.00 91.19 116 GLN A O 1
ATOM 888 N N . LYS A 1 117 ? -10.138 3.376 23.178 1.00 94.94 117 LYS A N 1
ATOM 889 C CA . LYS A 1 117 ? -10.550 2.062 22.661 1.00 94.94 117 LYS A CA 1
ATOM 890 C C . LYS A 1 117 ? -11.927 2.092 22.015 1.00 94.94 117 LYS A C 1
ATOM 892 O O . LYS A 1 117 ? -12.428 1.029 21.666 1.00 94.94 117 LYS A O 1
ATOM 897 N N . ILE A 1 118 ? -12.583 3.246 21.929 1.00 95.12 118 ILE A N 1
ATOM 898 C CA . ILE A 1 118 ? -13.973 3.345 21.483 1.00 95.12 118 ILE A CA 1
ATOM 899 C C . ILE A 1 118 ? -14.018 3.968 20.099 1.00 95.12 118 ILE A C 1
ATOM 901 O O . ILE A 1 118 ? -13.466 5.036 19.875 1.00 95.12 118 ILE A O 1
ATOM 905 N N . GLY A 1 119 ? -14.713 3.324 19.169 1.00 95.81 119 GLY A N 1
ATOM 906 C CA . GLY A 1 119 ? -14.871 3.850 17.819 1.00 95.81 119 GLY A CA 1
ATOM 907 C C . GLY A 1 119 ? -16.185 3.437 17.180 1.00 95.81 119 GLY A C 1
ATOM 9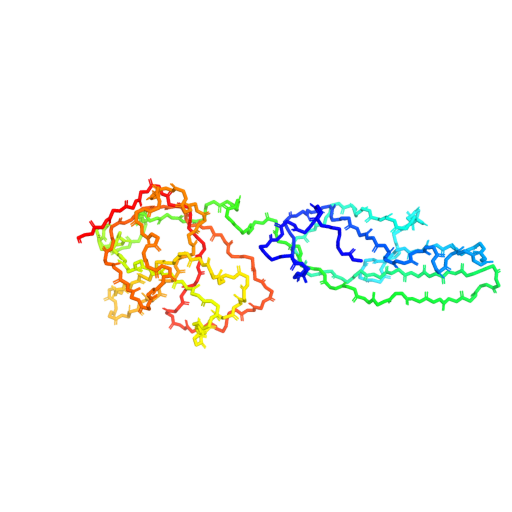08 O O . GLY A 1 119 ? -16.977 2.696 17.767 1.00 95.81 119 GLY A O 1
ATOM 909 N N . LEU A 1 120 ? -16.406 3.930 15.967 1.00 96.75 120 LEU A N 1
ATOM 910 C CA . LEU A 1 120 ? -17.493 3.528 15.089 1.00 96.75 120 LEU A CA 1
ATOM 911 C C . LEU A 1 120 ? -16.925 2.667 13.964 1.00 96.75 120 LEU A C 1
ATOM 913 O O . LEU A 1 120 ? -16.167 3.162 13.132 1.00 96.75 120 LEU A O 1
ATOM 917 N N . LEU A 1 121 ? -17.283 1.387 13.945 1.00 96.56 121 LEU A N 1
ATOM 918 C CA . LEU A 1 121 ? -16.970 0.477 12.850 1.00 96.56 121 LEU A CA 1
ATOM 919 C C . LEU A 1 121 ? -17.967 0.695 11.711 1.00 96.56 121 LEU A C 1
ATOM 921 O O . LEU A 1 121 ? -19.177 0.684 11.940 1.00 96.56 121 LEU A O 1
ATOM 925 N N . PHE A 1 122 ? -17.466 0.835 10.489 1.00 94.94 122 PHE A N 1
ATOM 926 C CA . PHE A 1 122 ? -18.277 0.945 9.280 1.00 94.94 122 PHE A CA 1
ATOM 927 C C . PHE A 1 122 ? -17.582 0.272 8.092 1.00 94.94 122 PHE A C 1
ATOM 929 O O . PHE A 1 122 ? -16.377 0.014 8.124 1.00 94.94 122 PHE A O 1
ATOM 936 N N . TYR A 1 123 ? -18.343 -0.020 7.038 1.00 93.25 123 TYR A N 1
ATOM 937 C CA . TYR A 1 123 ? -17.797 -0.509 5.774 1.00 93.25 123 TYR A CA 1
ATOM 938 C C . TYR A 1 123 ? -17.743 0.632 4.756 1.00 93.25 123 TYR A C 1
ATOM 940 O O . TYR A 1 123 ? -18.767 1.241 4.440 1.00 93.25 123 TYR A O 1
ATOM 948 N N . LYS A 1 124 ? -16.552 0.939 4.238 1.00 90.69 124 LYS A N 1
ATOM 949 C CA . LYS A 1 124 ? -16.378 1.959 3.201 1.00 90.69 124 LYS A CA 1
ATOM 950 C C . LYS A 1 124 ? -16.537 1.310 1.831 1.00 90.69 124 LYS A C 1
ATOM 952 O O . LYS A 1 124 ? -15.591 0.719 1.326 1.00 90.69 124 LYS A O 1
ATOM 957 N N . ALA A 1 125 ? -17.715 1.416 1.229 1.00 88.81 125 ALA A N 1
ATOM 958 C CA . ALA A 1 125 ? -17.933 0.999 -0.155 1.00 88.81 125 ALA A CA 1
ATOM 959 C C . ALA A 1 125 ? -17.337 2.014 -1.155 1.00 88.81 125 ALA A C 1
ATOM 961 O O . ALA A 1 125 ? -17.191 3.194 -0.827 1.00 88.81 125 ALA A O 1
ATOM 962 N N . SER A 1 126 ? -17.009 1.574 -2.373 1.00 85.25 126 SER A N 1
ATOM 963 C CA . SER A 1 126 ? -16.391 2.420 -3.418 1.00 85.25 126 SER A CA 1
ATOM 964 C C . SER A 1 126 ? -17.217 3.645 -3.842 1.00 85.25 126 SER A C 1
ATOM 966 O O . SER A 1 126 ? -16.694 4.680 -4.253 1.00 85.25 126 SER A O 1
ATOM 968 N N . GLU A 1 127 ? -18.538 3.561 -3.716 1.00 81.69 127 GLU A N 1
ATOM 969 C CA . GLU A 1 127 ? -19.474 4.650 -3.986 1.00 81.69 127 GLU A CA 1
ATOM 970 C C . GLU A 1 127 ? -19.453 5.736 -2.900 1.00 81.69 127 GLU A C 1
ATOM 972 O O . GLU A 1 127 ? -19.815 6.889 -3.160 1.00 81.69 127 GLU A O 1
ATOM 977 N N . ASN A 1 128 ? -18.990 5.393 -1.696 1.00 76.62 128 ASN A N 1
ATOM 978 C CA . ASN A 1 128 ? -18.915 6.297 -0.560 1.00 76.62 128 ASN A CA 1
ATOM 979 C C . ASN A 1 128 ? -17.596 7.067 -0.615 1.00 76.62 128 ASN A C 1
ATOM 981 O O . ASN A 1 128 ? -16.588 6.676 -0.017 1.00 76.62 128 ASN A O 1
ATOM 985 N N . ARG A 1 129 ? -17.613 8.186 -1.348 1.00 64.81 129 ARG A N 1
ATOM 986 C CA . ARG A 1 129 ? -16.455 9.078 -1.429 1.00 64.81 129 ARG A CA 1
ATOM 987 C C . ARG A 1 129 ? -16.255 9.833 -0.120 1.00 64.81 129 ARG A C 1
ATOM 989 O O . ARG A 1 129 ? -17.115 10.619 0.279 1.00 64.81 129 ARG A O 1
ATOM 996 N N . ASP A 1 130 ? -15.103 9.631 0.513 1.00 66.62 130 ASP A N 1
ATOM 997 C CA . ASP A 1 130 ? -14.667 10.487 1.616 1.00 66.62 130 ASP A CA 1
ATOM 998 C C . ASP A 1 130 ? -14.329 11.877 1.049 1.00 66.62 130 ASP A C 1
ATOM 1000 O O . ASP A 1 130 ? -13.827 12.027 -0.069 1.00 66.62 130 ASP A O 1
ATOM 1004 N N . ARG A 1 131 ? -14.635 12.920 1.816 1.00 59.56 131 ARG A N 1
ATOM 1005 C CA . ARG A 1 131 ? -14.358 14.303 1.443 1.00 59.56 131 ARG A CA 1
ATOM 1006 C C . ARG A 1 131 ? -12.858 14.611 1.424 1.00 59.56 131 ARG A C 1
ATOM 1008 O O . ARG A 1 131 ? -12.467 15.556 0.737 1.00 59.56 131 ARG A O 1
ATOM 1015 N N . PHE A 1 132 ? -12.043 13.870 2.178 1.00 57.75 132 PHE A N 1
ATOM 1016 C CA . PHE A 1 132 ? -10.658 14.254 2.458 1.00 57.75 132 PHE A CA 1
ATOM 1017 C C . PHE A 1 132 ? -9.609 13.227 2.025 1.00 57.75 132 PHE A C 1
ATOM 1019 O O . PHE A 1 132 ? -8.553 13.636 1.542 1.00 57.75 132 PHE A O 1
ATOM 1026 N N . TYR A 1 133 ? -9.897 11.928 2.122 1.00 65.12 133 TYR A N 1
ATOM 1027 C CA . TYR A 1 133 ? -9.009 10.875 1.623 1.00 65.12 133 TYR A CA 1
ATOM 1028 C C . TYR A 1 133 ? -9.803 9.802 0.877 1.00 65.12 133 TYR A C 1
ATOM 1030 O O . TYR A 1 133 ? -10.422 8.925 1.472 1.00 65.12 133 TYR A O 1
ATOM 1038 N N . ASN A 1 134 ? -9.808 9.907 -0.450 1.00 65.75 134 ASN A N 1
ATOM 1039 C CA . ASN A 1 134 ? -10.563 9.026 -1.333 1.00 65.75 134 ASN A CA 1
ATOM 1040 C C . ASN A 1 134 ? -9.642 8.381 -2.369 1.00 65.75 134 ASN A C 1
ATOM 1042 O O . ASN A 1 134 ? -9.732 8.690 -3.558 1.00 65.75 134 ASN A O 1
ATOM 1046 N N . GLU A 1 135 ? -8.730 7.545 -1.882 1.00 73.06 135 GLU A N 1
ATOM 1047 C CA . GLU A 1 135 ? -7.910 6.670 -2.718 1.00 73.06 135 GLU A CA 1
ATOM 1048 C C . GLU A 1 135 ? -8.640 5.320 -2.837 1.00 73.06 135 GLU A C 1
ATOM 1050 O O . GLU A 1 135 ? -8.956 4.686 -1.827 1.00 73.06 135 GLU A O 1
ATOM 1055 N N . GLU A 1 136 ? -8.951 4.916 -4.072 1.00 75.62 136 GLU A N 1
ATOM 1056 C CA . GLU A 1 136 ? -9.799 3.750 -4.387 1.00 75.62 136 GLU A CA 1
ATOM 1057 C C . GLU A 1 136 ? -9.223 2.433 -3.821 1.00 75.62 136 GLU A C 1
ATOM 1059 O O . GLU A 1 136 ? -9.963 1.504 -3.507 1.00 75.62 136 GLU A O 1
ATOM 1064 N N . GLU A 1 137 ? -7.908 2.373 -3.586 1.00 76.94 137 GLU A N 1
ATOM 1065 C CA . GLU A 1 137 ? -7.194 1.238 -2.975 1.00 76.94 137 GLU A CA 1
ATOM 1066 C C . GLU A 1 137 ? -7.566 0.971 -1.499 1.00 76.94 137 GLU A C 1
ATOM 1068 O O . GLU A 1 137 ? -7.295 -0.104 -0.943 1.00 76.94 137 GLU A O 1
ATOM 1073 N N . TYR A 1 138 ? -8.198 1.943 -0.833 1.00 83.94 138 TYR A N 1
ATOM 1074 C CA . TYR A 1 138 ? -8.691 1.794 0.536 1.00 83.94 138 TYR A CA 1
ATOM 1075 C C . TYR A 1 138 ? -10.211 1.577 0.621 1.00 83.94 138 TYR A C 1
ATOM 1077 O O . TYR A 1 138 ? -10.751 1.448 1.728 1.00 83.94 138 TYR A O 1
ATOM 1085 N N . ASP A 1 139 ? -10.884 1.464 -0.525 1.00 86.12 139 ASP A N 1
ATOM 1086 C CA . ASP A 1 139 ? -12.307 1.157 -0.615 1.00 86.12 139 ASP A CA 1
ATOM 1087 C C . ASP A 1 139 ? -12.596 -0.332 -0.401 1.00 86.12 139 ASP A C 1
ATOM 1089 O O . ASP A 1 139 ? -11.713 -1.189 -0.357 1.00 86.12 139 ASP A O 1
ATOM 1093 N N . ASN A 1 140 ? -13.883 -0.636 -0.262 1.00 88.69 140 ASN A N 1
ATOM 1094 C CA . ASN A 1 140 ? -14.452 -1.967 -0.088 1.00 88.69 140 ASN A CA 1
ATOM 1095 C C . ASN A 1 140 ? -13.903 -2.717 1.133 1.00 88.69 140 ASN A C 1
ATOM 1097 O O . ASN A 1 140 ? -13.735 -3.941 1.104 1.00 88.69 140 ASN A O 1
ATOM 1101 N N . ARG A 1 141 ? -13.667 -1.987 2.228 1.00 90.06 141 ARG A N 1
ATOM 1102 C CA . ARG A 1 141 ? -13.070 -2.509 3.464 1.00 90.06 141 ARG A CA 1
ATOM 1103 C C . ARG A 1 141 ? -13.721 -1.949 4.714 1.00 90.06 141 ARG A C 1
ATOM 1105 O O . ARG A 1 141 ? -14.409 -0.928 4.676 1.00 90.06 141 ARG A O 1
ATOM 1112 N N . PHE A 1 142 ? -13.468 -2.610 5.838 1.00 94.00 142 PHE A N 1
ATOM 1113 C CA . PHE A 1 142 ? -13.864 -2.108 7.147 1.00 94.00 142 PHE A CA 1
ATOM 1114 C C . PHE A 1 142 ? -12.909 -1.047 7.687 1.00 94.00 142 PHE A C 1
ATOM 1116 O O . PHE A 1 142 ? -11.683 -1.151 7.590 1.00 94.00 142 PHE A O 1
ATOM 1123 N N . TRP A 1 143 ? -13.507 -0.021 8.279 1.00 94.81 143 TRP A N 1
ATOM 1124 C CA . TRP A 1 143 ? -12.834 1.129 8.856 1.00 94.81 143 TRP A CA 1
ATOM 1125 C C . TRP A 1 143 ? -13.385 1.401 10.253 1.00 94.81 143 TRP A C 1
ATOM 1127 O O . TRP A 1 143 ? -14.552 1.125 10.534 1.00 94.81 143 TRP A O 1
ATOM 1137 N N . ILE A 1 144 ? -12.557 1.973 11.124 1.00 96.00 144 ILE A N 1
ATOM 1138 C CA . ILE A 1 144 ? -12.986 2.493 12.423 1.00 96.00 144 ILE A CA 1
ATOM 1139 C C . ILE A 1 144 ? -12.773 4.000 12.435 1.00 96.00 144 ILE A C 1
ATOM 1141 O O . ILE A 1 144 ? -11.645 4.470 12.304 1.00 96.00 144 ILE A O 1
ATOM 1145 N N . TYR A 1 145 ? -13.853 4.747 12.632 1.00 94.88 145 TYR A N 1
ATOM 1146 C CA . TYR A 1 145 ? -13.787 6.155 12.993 1.00 94.88 145 TYR A CA 1
ATOM 1147 C C . TYR A 1 145 ? -13.609 6.290 14.504 1.00 94.88 145 TYR A C 1
ATOM 1149 O O . TYR A 1 145 ? -14.333 5.673 15.288 1.00 94.88 145 TYR A O 1
ATOM 1157 N N . HIS A 1 146 ? -12.657 7.111 14.916 1.00 93.56 146 HIS A N 1
ATOM 1158 C CA . HIS A 1 146 ? -12.326 7.350 16.308 1.00 93.56 146 HIS A CA 1
ATOM 1159 C C . HIS A 1 146 ? -12.140 8.843 16.542 1.00 93.56 146 HIS A C 1
ATOM 1161 O O . HIS A 1 146 ? -11.270 9.473 15.941 1.00 93.56 146 HIS A O 1
ATOM 1167 N N . GLU A 1 147 ? -12.952 9.398 17.436 1.00 91.00 147 GLU A N 1
ATOM 1168 C CA . GLU A 1 147 ? -12.855 10.791 17.857 1.00 91.00 147 GLU A CA 1
ATOM 1169 C C . GLU A 1 147 ? -12.268 10.853 19.270 1.00 91.00 147 GLU A C 1
ATOM 1171 O O . GLU A 1 147 ? -12.829 10.274 20.199 1.00 91.00 147 GLU A O 1
ATOM 1176 N N . ILE A 1 148 ? -11.162 11.580 19.436 1.00 84.69 148 ILE A N 1
ATOM 1177 C CA . ILE A 1 148 ? -10.613 11.935 20.750 1.00 84.69 148 ILE A CA 1
ATOM 1178 C C . ILE A 1 148 ? -10.659 13.450 20.897 1.00 84.69 148 ILE A C 1
ATOM 1180 O O . ILE A 1 148 ? -10.161 14.182 20.045 1.00 84.69 148 ILE A O 1
ATOM 1184 N N . GLU A 1 149 ? -11.187 13.942 22.013 1.00 83.06 149 GLU A N 1
ATOM 1185 C CA . GLU A 1 149 ? -11.046 15.345 22.387 1.00 83.06 149 GLU A CA 1
ATOM 1186 C C . GLU A 1 149 ? -9.786 15.531 23.236 1.00 83.06 149 GLU A C 1
ATOM 1188 O O . GLU A 1 149 ? -9.674 14.999 24.334 1.00 83.06 149 GLU A O 1
ATOM 1193 N N . THR A 1 150 ? -8.820 16.296 22.728 1.00 74.69 150 THR A N 1
ATOM 1194 C CA . THR A 1 150 ? -7.605 16.610 23.492 1.00 74.69 150 THR A CA 1
ATOM 1195 C C . THR A 1 150 ? -7.928 17.472 24.711 1.00 74.69 150 THR A C 1
ATOM 1197 O O . THR A 1 150 ? -8.874 18.260 24.696 1.00 74.69 150 THR A O 1
ATOM 1200 N N . LYS A 1 151 ? -7.037 17.491 25.710 1.00 73.75 151 LYS A N 1
ATOM 1201 C CA . LYS A 1 151 ? -7.110 18.419 26.868 1.00 73.75 151 LYS A CA 1
ATOM 1202 C C . LYS A 1 151 ? -7.343 19.905 26.541 1.00 73.75 151 LYS A C 1
ATOM 1204 O O . LYS A 1 151 ? -7.710 20.671 27.429 1.00 73.75 151 LYS A O 1
ATOM 1209 N N . LYS A 1 152 ? -7.072 20.344 25.307 1.00 78.25 152 LYS A N 1
ATOM 1210 C CA . LYS A 1 152 ? -7.295 21.724 24.839 1.00 78.25 152 LYS A CA 1
ATOM 1211 C C . LYS A 1 152 ? -8.676 21.936 24.193 1.00 78.25 152 LYS A C 1
ATOM 1213 O O . LYS A 1 152 ? -8.906 23.013 23.653 1.00 78.25 152 LYS A O 1
ATOM 1218 N N . GLY A 1 153 ? -9.564 20.939 24.225 1.00 79.81 153 GLY A N 1
ATOM 1219 C CA . GLY A 1 153 ? -10.885 20.971 23.585 1.00 79.81 153 GLY A CA 1
ATOM 1220 C C . GLY A 1 153 ? -10.835 20.808 22.064 1.00 79.81 153 GLY A C 1
ATOM 1221 O O . GLY A 1 153 ? -11.751 21.215 21.353 1.00 79.81 153 GLY A O 1
ATOM 1222 N N . VAL A 1 154 ? -9.723 20.290 21.533 1.00 82.69 154 VAL A N 1
ATOM 1223 C CA . VAL A 1 154 ? -9.565 20.050 20.094 1.00 82.69 154 VAL A CA 1
ATOM 1224 C C . VAL A 1 154 ? -9.947 18.607 19.805 1.00 82.69 154 VAL A C 1
ATOM 1226 O O . VAL A 1 154 ? -9.264 17.704 20.287 1.00 82.69 154 VAL A O 1
ATOM 1229 N N . LYS A 1 155 ? -11.008 18.408 19.018 1.00 86.50 155 LYS A N 1
ATOM 1230 C CA . LYS A 1 155 ? -11.425 17.102 18.491 1.00 86.50 155 LYS A CA 1
ATOM 1231 C C . LYS A 1 155 ? -10.438 16.633 17.433 1.00 86.50 155 LYS A C 1
ATOM 1233 O O . LYS A 1 155 ? -10.189 17.371 16.486 1.00 86.50 155 LYS A O 1
ATOM 1238 N N . GLN A 1 156 ? -9.892 15.439 17.614 1.00 87.25 156 GLN A N 1
ATOM 1239 C CA . GLN A 1 156 ? -9.069 14.710 16.659 1.00 87.25 156 GLN A CA 1
ATOM 1240 C C . GLN A 1 156 ? -9.872 13.549 16.096 1.00 87.25 156 GLN A C 1
ATOM 1242 O O . GLN A 1 156 ? -10.323 12.684 16.842 1.00 87.25 156 GLN A O 1
ATOM 1247 N N . GLU A 1 157 ? -10.014 13.537 14.781 1.00 90.19 157 GLU A N 1
ATOM 1248 C CA . GLU A 1 157 ? -10.701 12.508 14.020 1.00 90.19 157 GLU A CA 1
ATOM 1249 C C . GLU A 1 157 ? -9.663 11.577 13.401 1.00 90.19 157 GLU A C 1
ATOM 1251 O O . GLU A 1 157 ? -8.821 12.000 12.607 1.00 90.19 157 GLU A O 1
ATOM 1256 N N . ASN A 1 158 ? -9.713 10.304 13.768 1.00 91.00 158 ASN A N 1
ATOM 1257 C CA . ASN A 1 158 ? -8.839 9.273 13.237 1.00 91.00 158 ASN A CA 1
ATOM 1258 C C . ASN A 1 158 ? -9.668 8.227 12.502 1.00 91.00 158 ASN A C 1
ATOM 1260 O O . ASN A 1 158 ? -10.670 7.733 13.017 1.00 91.00 158 ASN A O 1
ATOM 1264 N N . TYR A 1 159 ? -9.205 7.868 11.315 1.00 92.81 159 TYR A N 1
ATOM 1265 C CA . TYR A 1 159 ? -9.769 6.821 10.487 1.00 92.81 159 TYR A CA 1
ATOM 1266 C C . TYR A 1 159 ? -8.759 5.680 10.408 1.00 92.81 159 TYR A C 1
ATOM 1268 O O . TYR A 1 159 ? -7.670 5.825 9.846 1.00 92.81 159 TYR A O 1
ATOM 1276 N N . TYR A 1 160 ? -9.121 4.550 11.011 1.00 94.50 160 TYR A N 1
ATOM 1277 C CA . TYR A 1 160 ? -8.305 3.345 11.034 1.00 94.50 160 TYR A CA 1
ATOM 1278 C C . TYR A 1 160 ? -8.787 2.348 9.993 1.00 94.50 160 TYR A C 1
ATOM 1280 O O . TYR A 1 160 ? -9.928 1.894 10.048 1.00 94.50 160 TYR A O 1
ATOM 1288 N N . ILE A 1 161 ? -7.904 1.964 9.081 1.00 93.62 161 ILE A N 1
ATOM 1289 C CA . ILE A 1 161 ? -8.222 1.047 7.989 1.00 93.62 161 ILE A CA 1
ATOM 1290 C C . ILE A 1 161 ? -7.809 -0.364 8.405 1.00 93.62 161 ILE A C 1
ATOM 1292 O O . ILE A 1 161 ? -6.629 -0.624 8.645 1.00 93.62 161 ILE A O 1
ATOM 1296 N N . ILE A 1 162 ? -8.775 -1.276 8.537 1.00 95.31 162 ILE A N 1
ATOM 1297 C CA . ILE A 1 162 ? -8.552 -2.568 9.203 1.00 95.31 162 ILE A CA 1
ATOM 1298 C C . ILE A 1 162 ? -7.840 -3.545 8.276 1.00 95.31 162 ILE A C 1
ATOM 1300 O O . ILE A 1 162 ? -8.391 -3.931 7.250 1.00 95.31 162 ILE A O 1
ATOM 1304 N N . CYS A 1 163 ? -6.645 -3.989 8.658 1.00 93.69 163 CYS A N 1
ATOM 1305 C CA . CYS A 1 163 ? -5.809 -4.928 7.908 1.00 93.69 163 CYS A CA 1
ATOM 1306 C C . CYS A 1 163 ? -6.282 -6.383 7.955 1.00 93.69 163 CYS A C 1
ATOM 1308 O O . CYS A 1 163 ? -6.189 -7.104 6.968 1.00 93.69 163 CYS A O 1
ATOM 1310 N N . ASN A 1 164 ? -6.780 -6.826 9.105 1.00 93.88 164 ASN A N 1
ATOM 1311 C CA . ASN A 1 164 ? -7.055 -8.228 9.401 1.00 93.88 164 ASN A CA 1
ATOM 1312 C C . ASN A 1 164 ? -8.539 -8.452 9.721 1.00 93.88 164 ASN A C 1
ATOM 1314 O O . ASN A 1 164 ? -8.912 -8.796 10.840 1.00 93.88 164 ASN A O 1
ATOM 1318 N N . GLU A 1 165 ? -9.399 -8.298 8.710 1.00 88.12 165 GLU A N 1
ATOM 1319 C CA . GLU A 1 165 ? -10.858 -8.473 8.838 1.00 88.12 165 GLU A CA 1
ATOM 1320 C C . GLU A 1 165 ? -11.283 -9.881 9.307 1.00 88.12 165 GLU A C 1
ATOM 1322 O O . GLU A 1 165 ? -12.390 -10.086 9.801 1.00 88.12 165 GLU A O 1
ATOM 1327 N N . SER A 1 166 ? -10.387 -10.867 9.212 1.00 85.75 166 SER A N 1
ATOM 1328 C CA . SER A 1 166 ? -10.607 -12.215 9.742 1.00 85.75 166 SER A CA 1
ATOM 1329 C C . SER A 1 166 ? -10.845 -12.249 11.257 1.00 85.75 166 SER A C 1
ATOM 1331 O O . SER A 1 166 ? -11.479 -13.187 11.737 1.00 85.75 166 SER A O 1
ATOM 1333 N N . VAL A 1 167 ? -10.400 -11.232 12.009 1.00 83.88 167 VAL A N 1
ATOM 1334 C CA . VAL A 1 167 ? -10.510 -11.178 13.479 1.00 83.88 167 VAL A CA 1
ATOM 1335 C C . VAL A 1 167 ? -11.955 -11.267 13.975 1.00 83.88 167 VAL A C 1
ATOM 1337 O O . VAL A 1 167 ? -12.191 -11.841 15.034 1.00 83.88 167 VAL A O 1
ATOM 1340 N N . PHE A 1 168 ? -12.927 -10.760 13.217 1.00 84.25 168 PHE A N 1
ATOM 1341 C CA . PHE A 1 168 ? -14.337 -10.757 13.622 1.00 84.25 168 PHE A CA 1
ATOM 1342 C C . PHE A 1 168 ? -15.191 -11.830 12.928 1.00 84.25 168 PHE A C 1
ATOM 1344 O O . PHE A 1 168 ? -16.410 -11.773 13.005 1.00 84.25 168 PHE A O 1
ATOM 1351 N N . ASN A 1 169 ? -14.600 -12.832 12.257 1.00 82.19 169 ASN A N 1
ATOM 1352 C CA . ASN A 1 169 ? -15.307 -14.026 11.746 1.00 82.19 169 ASN A CA 1
ATOM 1353 C C . ASN A 1 169 ? -16.639 -13.749 11.005 1.00 82.19 169 ASN A C 1
ATOM 1355 O O . ASN A 1 169 ? -17.598 -14.508 11.152 1.00 82.19 169 ASN A O 1
ATOM 1359 N N . ARG A 1 170 ? -16.697 -12.684 10.191 1.00 86.69 170 ARG A N 1
ATOM 1360 C CA . ARG A 1 170 ? -17.901 -12.224 9.458 1.00 86.69 170 ARG A CA 1
ATOM 1361 C C . ARG A 1 170 ? -19.044 -11.669 10.317 1.00 86.69 170 ARG A C 1
ATOM 1363 O O . ARG A 1 170 ? -20.102 -11.374 9.768 1.00 86.69 170 ARG A O 1
ATOM 1370 N N . GLU A 1 171 ? -18.852 -11.479 11.621 1.00 91.38 171 GLU A N 1
ATOM 1371 C CA . GLU A 1 171 ? -19.855 -10.915 12.539 1.00 91.38 171 GLU A CA 1
ATOM 1372 C C . GLU A 1 171 ? -20.451 -9.602 12.006 1.00 91.38 171 GLU A C 1
ATOM 1374 O O . GLU A 1 171 ? -21.663 -9.404 12.048 1.00 91.38 171 GLU A O 1
ATOM 1379 N N . TYR A 1 172 ? -19.611 -8.751 11.411 1.00 92.50 172 TYR A N 1
ATOM 1380 C CA . TYR A 1 172 ? -19.997 -7.427 10.922 1.00 92.50 172 TYR A CA 1
ATOM 1381 C C . TYR A 1 172 ? -20.284 -7.362 9.415 1.00 92.50 172 TYR A C 1
ATOM 1383 O O . TYR A 1 172 ? -20.516 -6.276 8.890 1.00 92.50 172 TYR A O 1
ATOM 1391 N N . ASP A 1 173 ? -20.318 -8.494 8.696 1.00 93.00 173 ASP A N 1
ATOM 1392 C CA . ASP A 1 173 ? -20.515 -8.520 7.234 1.00 93.00 173 ASP A CA 1
ATOM 1393 C C . ASP A 1 173 ? -21.831 -7.868 6.789 1.00 93.00 173 ASP A C 1
ATOM 1395 O O . ASP A 1 173 ? -21.934 -7.393 5.658 1.00 93.00 173 ASP A O 1
ATOM 1399 N N . TYR A 1 174 ? -22.834 -7.803 7.669 1.00 91.94 174 TYR A N 1
ATOM 1400 C CA . TYR A 1 174 ? -24.088 -7.114 7.374 1.00 91.94 174 TYR A CA 1
ATOM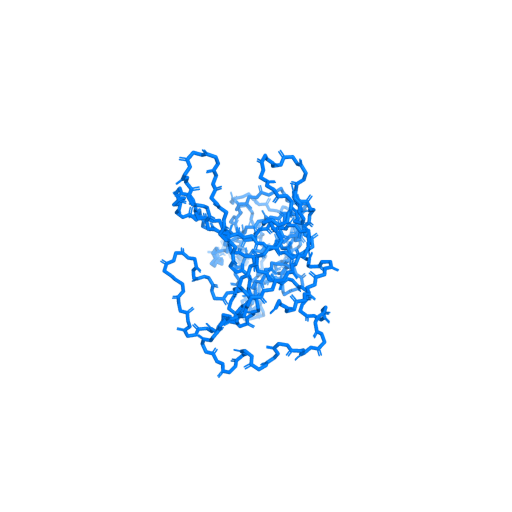 1401 C C . TYR A 1 174 ? -23.875 -5.627 7.060 1.00 91.94 174 TYR A C 1
ATOM 1403 O O . TYR A 1 174 ? -24.599 -5.090 6.223 1.00 91.94 174 TYR A O 1
ATOM 1411 N N . LEU A 1 175 ? -22.848 -4.988 7.638 1.00 93.31 175 LEU A N 1
ATOM 1412 C CA . LEU A 1 175 ? -22.533 -3.584 7.379 1.00 93.31 175 LEU A CA 1
ATOM 1413 C C . LEU A 1 175 ? -22.122 -3.327 5.926 1.00 93.31 175 LEU A C 1
ATOM 1415 O O . LEU A 1 175 ? -22.343 -2.224 5.439 1.00 93.31 175 LEU A O 1
ATOM 1419 N N . LYS A 1 176 ? -21.615 -4.341 5.206 1.00 92.12 176 LYS A N 1
ATOM 1420 C CA . LYS A 1 176 ? -21.217 -4.234 3.788 1.00 92.12 176 LYS A CA 1
ATOM 1421 C C . LYS A 1 176 ? -22.348 -3.792 2.866 1.00 92.12 176 LYS A C 1
ATOM 1423 O O . LYS A 1 176 ? -22.099 -3.236 1.807 1.00 92.12 176 LYS A O 1
ATOM 1428 N N . ASN A 1 177 ? -23.587 -4.066 3.267 1.00 89.56 177 ASN A N 1
ATOM 1429 C CA . ASN A 1 177 ? -24.788 -3.758 2.493 1.00 89.56 177 ASN A CA 1
ATOM 1430 C C . ASN A 1 177 ? -25.589 -2.603 3.112 1.00 89.56 177 ASN A C 1
ATOM 1432 O O . ASN A 1 177 ? -26.766 -2.420 2.799 1.00 89.56 177 ASN A O 1
ATOM 1436 N N . THR A 1 178 ? -24.978 -1.852 4.027 1.00 86.62 178 THR A N 1
ATOM 1437 C CA . THR A 1 178 ? -25.597 -0.720 4.717 1.00 86.62 178 THR A CA 1
ATOM 1438 C C . THR A 1 178 ? -24.690 0.497 4.620 1.00 86.62 178 THR A C 1
ATOM 1440 O O . THR A 1 178 ? -23.488 0.364 4.428 1.00 86.62 178 THR A O 1
ATOM 1443 N N . ASN A 1 179 ? -25.254 1.685 4.815 1.00 84.56 179 ASN A N 1
ATOM 1444 C CA . ASN A 1 179 ? -24.471 2.899 5.045 1.00 84.56 179 ASN A CA 1
ATOM 1445 C C . ASN A 1 179 ? -24.468 3.267 6.539 1.00 84.56 179 ASN A C 1
ATOM 1447 O O . ASN A 1 179 ? -24.621 4.434 6.895 1.00 84.56 179 ASN A O 1
ATOM 1451 N N . ASP A 1 180 ? -24.424 2.246 7.398 1.00 90.81 180 ASP A N 1
ATOM 1452 C CA . ASP A 1 180 ? -24.539 2.371 8.850 1.00 90.81 180 ASP A CA 1
ATOM 1453 C C . ASP A 1 180 ? -23.180 2.163 9.537 1.00 90.81 180 ASP A C 1
ATOM 1455 O O . ASP A 1 180 ? -22.208 1.703 8.930 1.00 90.81 180 ASP A O 1
ATOM 1459 N N . SER A 1 181 ? -23.121 2.498 10.822 1.00 94.38 181 SER A N 1
ATOM 1460 C CA . SER A 1 181 ? -21.955 2.285 11.672 1.00 94.38 181 SER A CA 1
ATOM 1461 C C . SER A 1 181 ? -22.376 1.786 13.048 1.00 94.38 181 SER A C 1
ATOM 1463 O O . SER A 1 181 ? -23.432 2.159 13.558 1.00 94.38 181 SER A O 1
ATOM 1465 N N . ILE A 1 182 ? -21.536 0.969 13.678 1.00 95.56 182 ILE A N 1
ATOM 1466 C CA . ILE A 1 182 ? -21.783 0.468 15.034 1.00 95.56 182 ILE A CA 1
ATOM 1467 C C . ILE A 1 182 ? -20.688 0.896 15.989 1.00 95.56 182 ILE A C 1
ATOM 1469 O O . ILE A 1 182 ? -19.522 1.015 15.619 1.00 95.56 182 ILE A O 1
ATOM 1473 N N . LYS A 1 183 ? -21.060 1.073 17.253 1.00 97.12 183 LYS A N 1
ATOM 1474 C CA . LYS A 1 183 ? -20.099 1.357 18.308 1.00 97.12 183 LYS A CA 1
ATOM 1475 C C . LYS A 1 183 ? -19.336 0.088 18.679 1.00 97.12 183 LYS A C 1
ATOM 1477 O O . LYS A 1 183 ? -19.943 -0.936 18.984 1.00 97.12 183 LYS A O 1
ATOM 1482 N N . VAL A 1 184 ? -18.011 0.176 18.686 1.00 96.56 184 VAL A N 1
ATOM 1483 C CA . VAL A 1 184 ? -17.117 -0.936 19.023 1.00 96.56 184 VAL A CA 1
ATOM 1484 C C . VAL A 1 184 ? -16.108 -0.535 20.086 1.00 96.56 184 VAL A C 1
ATOM 1486 O O . VAL A 1 184 ? -15.730 0.634 20.208 1.00 96.56 184 VAL A O 1
ATOM 1489 N N . LYS A 1 185 ? -15.648 -1.531 20.842 1.00 96.38 185 LYS A N 1
ATOM 1490 C CA . LYS A 1 185 ? -14.417 -1.470 21.619 1.00 96.38 185 LYS A CA 1
ATOM 1491 C C . LYS A 1 185 ? -13.323 -2.212 20.857 1.00 96.38 185 LYS A C 1
ATOM 1493 O O . LYS A 1 185 ? -13.539 -3.349 20.451 1.00 96.38 185 LYS A O 1
ATOM 1498 N N . PHE A 1 186 ? -12.158 -1.604 20.662 1.00 96.25 186 PHE A N 1
ATOM 1499 C CA . PHE A 1 186 ? -11.084 -2.194 19.863 1.00 96.25 186 PHE A CA 1
ATOM 1500 C C . PHE A 1 186 ? -9.696 -1.938 20.453 1.00 96.25 186 PHE A C 1
ATOM 1502 O O . PHE A 1 186 ? -9.474 -1.004 21.224 1.00 96.25 186 PHE A O 1
ATOM 1509 N N . THR A 1 187 ? -8.758 -2.809 20.091 1.00 97.06 187 THR A N 1
ATOM 1510 C CA . THR A 1 187 ? -7.324 -2.641 20.343 1.00 97.06 187 THR A CA 1
ATOM 1511 C C . THR A 1 187 ? -6.544 -3.068 19.109 1.00 97.06 187 THR A C 1
ATOM 1513 O O . THR A 1 187 ? -7.028 -3.887 18.322 1.00 97.06 187 THR A O 1
ATOM 1516 N N . GLY A 1 188 ? -5.343 -2.531 18.914 1.00 97.19 188 GLY A N 1
ATOM 1517 C CA . GLY A 1 188 ? -4.524 -2.932 17.778 1.00 97.19 188 GLY A CA 1
ATOM 1518 C C . GLY A 1 188 ? -3.209 -2.187 17.634 1.00 97.19 188 GLY A C 1
ATOM 1519 O O . GLY A 1 188 ? -2.867 -1.300 18.414 1.00 97.19 188 GLY A O 1
ATOM 1520 N N . ASN A 1 189 ? -2.480 -2.577 16.597 1.00 97.75 189 ASN A N 1
ATOM 1521 C CA . ASN A 1 189 ? -1.194 -2.023 16.207 1.00 97.75 189 ASN A CA 1
ATOM 1522 C C . ASN A 1 189 ? -1.389 -1.098 15.007 1.00 97.75 189 ASN A C 1
ATOM 1524 O O . ASN A 1 189 ? -1.903 -1.542 13.980 1.00 97.75 189 ASN A O 1
ATOM 1528 N N . LEU A 1 190 ? -0.980 0.163 15.132 1.00 96.38 190 LEU A N 1
ATOM 1529 C CA . LEU A 1 190 ? -1.073 1.139 14.052 1.00 96.38 190 LEU A CA 1
ATOM 1530 C C . LEU A 1 190 ? 0.083 0.949 13.065 1.00 96.38 190 LEU A C 1
ATOM 1532 O O . LEU A 1 190 ? 1.244 0.827 13.468 1.00 96.38 190 LEU A O 1
ATOM 1536 N N . LYS A 1 191 ? -0.273 0.922 11.780 1.00 93.31 191 LYS A N 1
ATOM 1537 C CA . LYS A 1 191 ? 0.588 0.663 10.620 1.00 93.31 191 LYS A CA 1
ATOM 1538 C C . LYS A 1 191 ? 0.576 1.849 9.664 1.00 93.31 191 LYS A C 1
ATOM 1540 O O . LYS A 1 191 ? -0.407 2.596 9.608 1.00 93.31 191 LYS A O 1
ATOM 1545 N N . ARG A 1 192 ? 1.683 2.062 8.958 1.00 88.19 192 ARG A N 1
ATOM 1546 C CA . ARG A 1 192 ? 1.873 3.237 8.100 1.00 88.19 192 ARG A CA 1
ATOM 1547 C C . ARG A 1 192 ? 1.133 3.062 6.784 1.00 88.19 192 ARG A C 1
ATOM 1549 O O . ARG A 1 192 ? 1.252 2.024 6.159 1.00 88.19 192 ARG A O 1
ATOM 1556 N N . LEU A 1 193 ? 0.447 4.102 6.320 1.00 83.75 193 LEU A N 1
ATOM 1557 C CA . LEU A 1 193 ? -0.168 4.073 4.993 1.00 83.75 193 LEU A CA 1
ATOM 1558 C C . LEU A 1 193 ? 0.882 4.120 3.887 1.00 83.75 193 LEU A C 1
ATOM 1560 O O . LEU A 1 193 ? 1.866 4.857 3.988 1.00 83.75 193 LEU A O 1
ATOM 1564 N N . CYS A 1 194 ? 0.607 3.411 2.799 1.00 78.44 194 CYS A N 1
ATOM 1565 C CA . CYS A 1 194 ? 1.309 3.588 1.538 1.00 78.44 194 CYS A CA 1
ATOM 1566 C C . CYS A 1 194 ? 0.650 4.761 0.801 1.00 78.44 194 CYS A C 1
ATOM 1568 O O . CYS A 1 194 ? -0.472 4.625 0.330 1.00 78.44 194 CYS A O 1
ATOM 1570 N N . ILE A 1 195 ? 1.279 5.944 0.771 1.00 73.06 195 ILE A N 1
ATOM 1571 C CA . ILE A 1 195 ? 0.701 7.132 0.114 1.00 73.06 195 ILE A CA 1
ATOM 1572 C C . ILE A 1 195 ? 1.657 7.771 -0.895 1.00 73.06 195 ILE A C 1
ATOM 1574 O O . ILE A 1 195 ? 2.821 8.025 -0.594 1.00 73.06 195 ILE A O 1
ATOM 1578 N N . LEU A 1 196 ? 1.125 8.114 -2.074 1.00 55.44 196 LEU A N 1
ATOM 1579 C CA . LEU A 1 196 ? 1.811 8.891 -3.120 1.00 55.44 196 LEU A CA 1
ATOM 1580 C C . LEU A 1 196 ? 1.689 10.406 -2.930 1.00 55.44 196 LEU A C 1
ATOM 1582 O O . LEU A 1 196 ? 2.560 11.167 -3.355 1.00 55.44 196 LEU A O 1
ATOM 1586 N N . LYS A 1 197 ? 0.574 10.863 -2.350 1.00 57.06 197 LYS A N 1
ATOM 1587 C CA . LYS A 1 197 ? 0.238 12.285 -2.245 1.00 57.06 197 LYS A CA 1
ATOM 1588 C C . LYS A 1 197 ? 0.292 12.722 -0.786 1.00 57.06 197 LYS A C 1
ATOM 1590 O O . LYS A 1 197 ? -0.231 12.006 0.067 1.00 57.06 197 LYS A O 1
ATOM 1595 N N . PRO A 1 198 ? 0.859 13.902 -0.476 1.00 55.00 198 PRO A N 1
ATOM 1596 C CA . PRO A 1 198 ? 0.687 14.475 0.845 1.00 55.00 198 PRO A CA 1
ATOM 1597 C C . PRO A 1 198 ? -0.815 14.633 1.084 1.00 55.00 198 PRO A C 1
ATOM 1599 O O . PRO A 1 198 ? -1.484 15.377 0.363 1.00 55.00 198 PRO A O 1
ATOM 1602 N N . ILE A 1 199 ? -1.342 13.913 2.077 1.00 58.94 199 ILE A N 1
ATOM 1603 C CA . ILE A 1 199 ? -2.682 14.172 2.600 1.00 58.94 199 ILE A CA 1
ATOM 1604 C C . ILE A 1 199 ? -2.684 15.661 2.933 1.00 58.94 199 ILE A C 1
ATOM 1606 O O . ILE A 1 199 ? -1.787 16.127 3.644 1.00 58.94 199 ILE A O 1
ATOM 1610 N N . LEU A 1 200 ? -3.619 16.431 2.364 1.00 55.69 200 LEU A N 1
ATOM 1611 C CA . LEU A 1 200 ? -3.797 17.821 2.770 1.00 55.69 200 LEU A CA 1
ATOM 1612 C C . LEU A 1 200 ? -3.966 17.789 4.284 1.00 55.69 200 LEU A C 1
ATOM 1614 O O . LEU A 1 200 ? -4.958 17.256 4.773 1.00 55.69 200 LEU A O 1
ATOM 1618 N N . ALA A 1 201 ? -2.951 18.268 5.005 1.00 54.88 201 ALA A N 1
ATOM 1619 C CA . ALA A 1 201 ? -2.886 18.173 6.450 1.00 54.88 201 ALA A CA 1
ATOM 1620 C C . ALA A 1 201 ? -3.960 19.088 7.036 1.00 54.88 201 ALA A C 1
ATOM 1622 O O . ALA A 1 201 ? -3.724 20.253 7.356 1.00 54.88 201 ALA A O 1
ATOM 1623 N N . ILE A 1 202 ? -5.178 18.569 7.122 1.00 62.38 202 ILE A N 1
ATOM 1624 C CA . ILE A 1 202 ? -6.231 19.181 7.901 1.00 62.38 202 ILE A CA 1
ATOM 1625 C C . ILE A 1 202 ? -5.825 18.915 9.336 1.00 62.38 202 ILE A C 1
ATOM 1627 O O . ILE A 1 202 ? -5.782 17.770 9.785 1.00 62.38 202 ILE A O 1
ATOM 1631 N N . TYR A 1 203 ? -5.452 19.990 10.026 1.00 63.53 203 TYR A N 1
ATOM 1632 C CA . TYR A 1 203 ? -5.179 19.951 11.451 1.00 63.53 203 TYR A CA 1
ATOM 1633 C C . TYR A 1 203 ? -6.365 19.247 12.116 1.00 63.53 203 TYR A C 1
ATOM 1635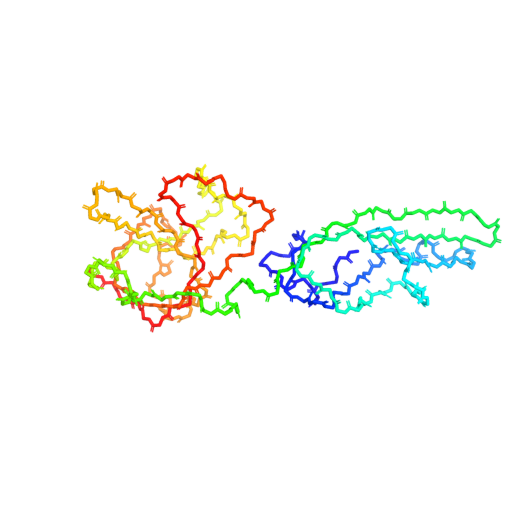 O O . TYR A 1 203 ? -7.471 19.780 12.073 1.00 63.53 203 TYR A O 1
ATOM 1643 N N . ASN A 1 204 ? -6.110 18.054 12.670 1.00 78.00 204 ASN A N 1
ATOM 1644 C CA . ASN A 1 204 ? -7.035 17.159 13.382 1.00 78.00 204 ASN A CA 1
ATOM 1645 C C . ASN A 1 204 ? -7.647 15.979 12.613 1.00 78.00 204 ASN A C 1
ATOM 1647 O O . ASN A 1 204 ? -8.451 15.272 13.211 1.00 78.00 204 ASN A O 1
ATOM 1651 N N . LEU A 1 205 ? -7.270 15.727 11.360 1.00 83.12 205 LEU A N 1
ATOM 1652 C CA . LEU A 1 205 ? -7.721 14.546 10.622 1.00 83.12 205 LEU A CA 1
ATOM 1653 C C . LEU A 1 205 ? -6.547 13.602 10.339 1.00 83.12 205 LEU A C 1
ATOM 1655 O O . LEU A 1 205 ? -5.554 14.011 9.736 1.00 83.12 205 LEU A O 1
ATOM 1659 N N . GLY A 1 206 ? -6.662 12.350 10.777 1.00 86.00 206 GLY A N 1
ATOM 1660 C CA . GLY A 1 206 ? -5.644 11.317 10.609 1.00 86.00 206 GLY A CA 1
ATOM 1661 C C . GLY A 1 206 ? -6.186 10.080 9.903 1.00 86.00 206 GLY A C 1
ATOM 1662 O O . GLY A 1 206 ? -7.267 9.599 10.229 1.00 86.00 206 GLY A O 1
ATOM 1663 N N . TYR A 1 207 ? -5.400 9.536 8.977 1.00 88.19 207 TYR A N 1
ATOM 1664 C CA . TYR A 1 207 ? -5.643 8.240 8.349 1.00 88.19 207 TYR A CA 1
ATOM 1665 C C . TYR A 1 207 ? -4.465 7.326 8.663 1.00 88.19 207 TYR A C 1
ATOM 1667 O O . TYR A 1 207 ? -3.310 7.742 8.551 1.00 88.19 207 TYR A O 1
ATOM 1675 N N . THR A 1 208 ? -4.742 6.091 9.069 1.00 90.56 208 THR A N 1
ATOM 1676 C CA . THR A 1 208 ? -3.703 5.086 9.311 1.00 90.56 208 THR A CA 1
ATOM 1677 C C . THR A 1 208 ? -4.282 3.685 9.166 1.00 90.56 208 THR A C 1
ATOM 1679 O O . THR A 1 208 ? -5.484 3.477 9.315 1.00 90.56 208 THR A O 1
ATOM 1682 N N . GLU A 1 209 ? -3.442 2.698 8.897 1.00 93.38 209 GLU A N 1
ATOM 1683 C CA . GLU A 1 209 ? -3.856 1.299 8.966 1.00 93.38 209 GLU A CA 1
ATOM 1684 C C . GLU A 1 209 ? -3.795 0.771 10.401 1.00 93.38 209 GLU A C 1
ATOM 1686 O O . GLU A 1 209 ? -3.042 1.276 11.238 1.00 93.38 209 GLU A O 1
ATOM 1691 N N . ILE A 1 210 ? -4.587 -0.263 10.688 1.00 96.69 210 ILE A N 1
ATOM 1692 C CA . ILE A 1 210 ? -4.566 -0.964 11.971 1.00 96.69 210 ILE A CA 1
ATOM 1693 C C . ILE A 1 210 ? -4.626 -2.478 11.773 1.00 96.69 210 ILE A C 1
ATOM 1695 O O . ILE A 1 210 ? -5.501 -3.006 11.086 1.00 96.69 210 ILE A O 1
ATOM 1699 N N . VAL A 1 211 ? -3.724 -3.191 12.442 1.00 97.12 211 VAL A N 1
ATOM 1700 C CA . VAL A 1 211 ? -3.849 -4.631 12.685 1.00 97.12 211 VAL A CA 1
ATOM 1701 C C . VAL A 1 211 ? -4.505 -4.799 14.050 1.00 97.12 211 VAL A C 1
ATOM 1703 O O . VAL A 1 211 ? -3.879 -4.550 15.084 1.00 97.12 211 VAL A O 1
ATOM 1706 N N . LEU A 1 212 ? -5.780 -5.182 14.056 1.00 97.50 212 LEU A N 1
ATOM 1707 C CA . LEU A 1 212 ? -6.568 -5.355 15.272 1.00 97.50 212 LEU A CA 1
ATOM 1708 C C . LEU A 1 212 ? -6.045 -6.534 16.094 1.00 97.50 212 LEU A C 1
ATOM 1710 O O . LEU A 1 212 ? -5.799 -7.617 15.563 1.00 97.50 212 LEU A O 1
ATOM 1714 N N . THR A 1 213 ? -5.928 -6.333 17.402 1.00 96.19 213 THR A N 1
ATOM 1715 C CA . THR A 1 213 ? -5.690 -7.395 18.390 1.00 96.19 213 THR A CA 1
ATOM 1716 C C . THR A 1 213 ? -6.983 -7.839 19.065 1.00 96.19 213 THR A C 1
ATOM 1718 O O . THR A 1 213 ? -7.086 -8.985 19.493 1.00 96.19 213 THR A O 1
ATOM 1721 N N . SER A 1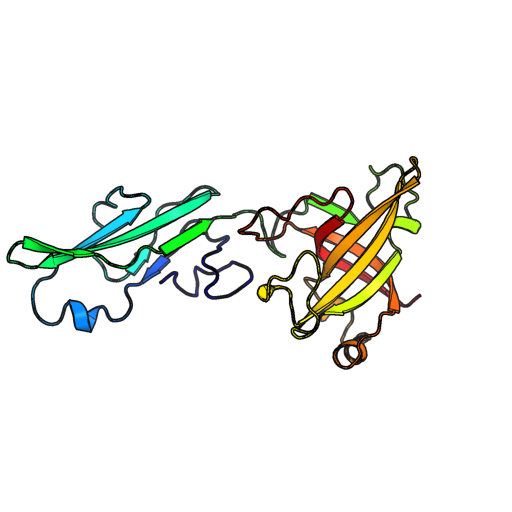 214 ? -7.984 -6.959 19.139 1.00 94.88 214 SER A N 1
ATOM 1722 C CA . SER A 1 214 ? -9.340 -7.296 19.576 1.00 94.88 214 SER A CA 1
ATOM 1723 C C . SER A 1 214 ? -10.356 -6.314 19.001 1.00 94.88 214 SER A C 1
ATOM 1725 O O . SER A 1 214 ? -10.039 -5.141 18.791 1.00 94.88 214 SER A O 1
ATOM 1727 N N . ILE A 1 215 ? -11.590 -6.773 18.823 1.00 95.19 215 ILE A N 1
ATOM 1728 C CA . ILE A 1 215 ? -12.752 -5.932 18.537 1.00 95.19 215 ILE A CA 1
ATOM 1729 C C . ILE A 1 215 ? -14.004 -6.602 19.107 1.00 95.19 215 ILE A C 1
ATOM 1731 O O . ILE A 1 215 ? -14.133 -7.821 19.032 1.00 95.19 215 ILE A O 1
ATOM 1735 N N . GLU A 1 216 ? -14.889 -5.814 19.704 1.00 94.12 216 GLU A N 1
ATOM 1736 C CA . GLU A 1 216 ? -16.192 -6.261 20.197 1.00 94.12 216 GLU A CA 1
ATOM 1737 C C . GLU A 1 216 ? -17.219 -5.135 20.045 1.00 94.12 216 GLU A C 1
ATOM 1739 O O . GLU A 1 216 ? -16.892 -3.955 20.206 1.00 94.12 216 GLU A O 1
ATOM 1744 N N . GLN A 1 217 ? -18.464 -5.486 19.736 1.00 93.00 217 GLN A N 1
ATOM 1745 C CA . GLN A 1 217 ? -19.567 -4.530 19.722 1.00 93.00 217 GLN A CA 1
ATOM 1746 C C . GLN A 1 217 ? -19.912 -4.084 21.155 1.00 93.00 217 GLN A C 1
ATOM 1748 O O . GLN A 1 217 ? -19.946 -4.909 22.068 1.00 93.00 217 GLN A O 1
ATOM 1753 N N . GLN A 1 218 ? -20.160 -2.780 21.345 1.00 86.88 218 GLN A N 1
ATOM 1754 C CA . GLN A 1 218 ? -20.607 -2.206 22.626 1.00 86.88 218 GLN A CA 1
ATOM 1755 C C . GLN A 1 218 ? -22.125 -2.223 22.800 1.00 86.88 218 GLN A C 1
ATOM 1757 O O . GLN A 1 218 ? -22.845 -2.029 21.793 1.00 86.88 218 GLN A O 1
#

Secondary structure (DSSP, 8-state):
-B-GGG--SSSTTS-EES-SS-EEE-TTHHHHHSSS-PEEEEEETTEEETT--SSEEEPPPPPSEEEEEEEEEE-TT--EEEPPPEEEEE-SS-STTS---EEES-TTSSS-TTGGGEEEEEEE-TTS--SS---GGG-SEEEEEEEEE-TTS-EEEEEEEES-GGGGTTTTGGGGGSS-EEEEEEEEEEE----SS-----TTEEEEEEEEEEEEE-

Sequence (218 aa):
DLDDASDTGRANDDNITSDRTPTFTITNYRAVTDADNVSVKWFIDGVEQKGETGAIFTTSELSDRTYVVTAQFIDEAGNIASSNAIKILIVSDCGCESETFSTIPNQELQEPIEDQKIGLLFYKASENRDRFYNEEEYDNRFWIYHEIETKKGVKQENYYIICNESVFNREYDYLKNTNDSIKVKFTGNLKRLCILKPILAIYNLGYTEIVLTSIEQQ